Protein AF-T1AUZ1-F1 (afdb_monomer_lite)

InterPro domains:
  IPR000380 DNA topoisomerase, type IA [PTHR11390] (1-332)
  IPR003602 DNA topoisomerase, type IA, DNA-binding domain [SM00437] (70-334)
  IPR013497 DNA topoisomerase, type IA, central [PF01131] (1-333)
  IPR013497 DNA topoisomerase, type IA, central [PR00417] (112-121)
  IPR013497 DNA topoisomerase, type IA, central [PR00417] (186-202)
  IPR013497 DNA topoisomerase, type IA, central [PR00417] (310-324)
  IPR013497 DNA topoisomerase, type IA, central [PS52039] (1-334)
  IPR013824 DNA topoisomerase, type IA, central region, subdomain 1 [G3DSA:1.10.460.10] (269-334)
  IPR013826 DNA topoisomerase, type IA, central region, subdomain 3 [G3DSA:1.10.290.10] (80-200)
  IPR023405 DNA topoisomerase, type IA, core domain [SSF56712] (1-333)
  IPR023406 DNA topoisomerase, type IA, active site [PS00396] (107-121)

Foldseek 3Di:
DVLVVLQVPDDKAKFKWKWFWKAFPVRATWIWIWPDDPVCDDVNTNRDCVVNVVVQVPAAFFKWFFQDKDKDKDWAAADFFDALLLLQLLCCVPPVDFSVLLVVLLVLCVVQLFKPDRNDPASADALVCLVCQVLLCVLLVNPPPPQFDSPQAAPSHDNPRDDPDHHIATPSDDDDPPRDPSNVSSNLSRHLSSRSSRKGTWMKMKMKTWIATPVRIIIIAIAMGTPHCISCVSPCPPSDPDPPPPPVRNIPDDDDDGRGMIGGNGMDMDMDIDHRDDDDDSSNQVVCQQVVLVVDPDPVVSVVCPVVSGHDGSVCSSVVVVVCCVVVVDHDDD

pLDDT: mean 91.11, std 10.91, range [31.2, 98.56]

Organism: NCBI:txid410659

Sequence (334 aa):
VDREREIERFTSRQHFTVRTDLETSRNEGILALWQIPDDLLVDELLLDREPAAALVARLPGERAVVEKFTRKEHEREALMPYNLSKLKQVANRRFGLSGQATLDAAQELYEAKASTYPRTDCPYLPEEQHGDAREILGTLGALSIAGIDPRRKHSAWNTKKVEAHHAIIPTGRAVPGNVSSAAQQVFSLIRDAYVRLFMPPERYETREAIFAFSSGERFRAHSRFTLKPGWTELGGADDEPVEEEGKEAHARLPALEVGEQVVCSGADVVAKDTKPPRYYTDGTLEAAMVGIHKLIIDPKMKARLRETSGLGTEATRAAIIETLIAREYIHRNK

Secondary structure (DSSP, 8-state):
-HHHHHHHH----EEEEEEEEEEETT--EEEEEE---GGG-BTTBB--HHHHHHHHHH-TT-EEEEEEEEEEEEEEPPPPPB-HHHHHHHHHHHH---HHHHHHHHHHHHHTTSB--SS-----B-GGGGGGHHHHHHHTTGGGSTT--TT---TTB-GGG--SS--B-B-SSPPPTTS-HHHHHHHHHHHHHHHHTTSPPEEEEEEEEEEEETTS-EEEEEEEEEEE-GGGGGS-GGGS----TTGGG--------TT-EEEEEEEEEEEEEPPPPPPPPHHHHHHHHHTGGGG---HHHHHHHHHTTSSS-TTTHHHHHHHHHHTTSS----

Radius of gyration: 24.78 Å; chains: 1; bounding box: 60×46×63 Å

Structure (mmCIF, N/CA/C/O backbone):
data_AF-T1AUZ1-F1
#
_entry.id   AF-T1AUZ1-F1
#
loop_
_atom_site.group_PDB
_atom_site.id
_atom_site.type_symbol
_atom_site.label_atom_id
_atom_site.label_alt_id
_atom_site.label_comp_id
_atom_site.label_asym_id
_atom_site.label_entity_id
_atom_site.label_seq_id
_atom_site.pdbx_PDB_ins_code
_atom_site.Cartn_x
_atom_site.Cartn_y
_atom_site.Cartn_z
_atom_site.occupancy
_atom_site.B_iso_or_equiv
_atom_site.auth_seq_id
_atom_site.auth_comp_id
_atom_site.auth_asym_id
_atom_site.auth_atom_id
_atom_site.pdbx_PDB_model_num
ATOM 1 N N . VAL A 1 1 ? 14.581 -19.815 7.578 1.00 90.25 1 VAL A N 1
ATOM 2 C CA . VAL A 1 1 ? 15.013 -20.350 8.888 1.00 90.25 1 VAL A CA 1
ATOM 3 C C . VAL A 1 1 ? 14.474 -19.542 10.062 1.00 90.25 1 VAL A C 1
ATOM 5 O O . VAL A 1 1 ? 13.550 -20.027 10.683 1.00 90.25 1 VAL A O 1
ATOM 8 N N . ASP A 1 2 ? 14.952 -18.334 10.390 1.00 90.88 2 ASP A N 1
ATOM 9 C CA . ASP A 1 2 ? 14.471 -17.668 11.626 1.00 90.88 2 ASP A CA 1
ATOM 10 C C . ASP A 1 2 ? 12.974 -17.340 11.605 1.00 90.88 2 ASP A C 1
ATOM 12 O O . ASP A 1 2 ? 12.278 -17.655 12.562 1.00 90.88 2 ASP A O 1
ATOM 16 N N . ARG A 1 3 ? 12.451 -16.832 10.478 1.00 91.88 3 ARG A N 1
ATOM 17 C CA . ARG A 1 3 ? 10.999 -16.666 10.275 1.00 91.88 3 ARG A CA 1
ATOM 18 C C . ARG A 1 3 ? 10.231 -17.983 10.410 1.00 91.88 3 ARG A C 1
ATOM 20 O O . ARG A 1 3 ? 9.119 -17.997 10.904 1.00 91.88 3 ARG A O 1
ATOM 27 N N . GLU A 1 4 ? 10.806 -19.087 9.958 1.00 92.19 4 GLU A N 1
ATOM 28 C CA . GLU A 1 4 ? 10.166 -20.401 10.058 1.00 92.19 4 GLU A CA 1
ATOM 29 C C . GLU A 1 4 ? 10.128 -20.874 11.510 1.00 92.19 4 GLU A C 1
ATOM 31 O O . GLU A 1 4 ? 9.062 -21.214 11.996 1.00 92.19 4 GLU A O 1
ATOM 36 N N . ARG A 1 5 ? 11.235 -20.742 12.250 1.00 94.38 5 ARG A N 1
ATOM 37 C CA . ARG A 1 5 ? 11.275 -21.003 13.697 1.00 94.38 5 ARG A CA 1
ATOM 38 C C . ARG A 1 5 ? 10.308 -20.115 14.474 1.00 94.38 5 ARG A C 1
ATOM 40 O O . ARG A 1 5 ? 9.738 -20.559 15.461 1.00 94.38 5 ARG A O 1
ATOM 47 N N . GLU A 1 6 ? 10.163 -18.856 14.069 1.00 92.12 6 GLU A N 1
ATOM 48 C CA . GLU A 1 6 ? 9.201 -17.915 14.647 1.00 92.12 6 GLU A CA 1
ATOM 49 C C . GLU A 1 6 ? 7.763 -18.405 14.435 1.00 92.12 6 GLU A C 1
ATOM 51 O O . GLU A 1 6 ? 6.990 -18.425 15.386 1.00 92.12 6 GLU A O 1
ATOM 56 N N . ILE A 1 7 ? 7.434 -18.875 13.227 1.00 92.88 7 ILE A N 1
ATOM 57 C CA . ILE A 1 7 ? 6.128 -19.464 12.897 1.00 92.88 7 ILE A CA 1
ATOM 58 C C . ILE A 1 7 ? 5.900 -20.779 13.655 1.00 92.88 7 ILE A C 1
ATOM 60 O O . ILE A 1 7 ? 4.832 -20.972 14.220 1.00 92.88 7 ILE A O 1
ATOM 64 N N . GLU A 1 8 ? 6.891 -21.668 13.713 1.00 93.50 8 GLU A N 1
ATOM 65 C CA . GLU A 1 8 ? 6.799 -22.961 14.411 1.00 93.50 8 GLU A CA 1
ATOM 66 C C . GLU A 1 8 ? 6.627 -22.804 15.925 1.00 93.50 8 GLU A C 1
ATOM 68 O O . GLU A 1 8 ? 5.924 -23.586 16.560 1.00 93.50 8 GLU A O 1
ATOM 73 N N . ARG A 1 9 ? 7.282 -21.800 16.518 1.00 94.88 9 ARG A N 1
ATOM 74 C CA . ARG A 1 9 ? 7.180 -21.488 17.952 1.00 94.88 9 ARG A CA 1
ATOM 75 C C . ARG A 1 9 ? 5.972 -20.615 18.280 1.00 94.88 9 ARG A C 1
ATOM 77 O O . ARG A 1 9 ? 5.695 -20.394 19.460 1.00 94.88 9 ARG A O 1
ATOM 84 N N . PHE A 1 10 ? 5.285 -20.085 17.270 1.00 94.56 10 PHE A N 1
ATOM 85 C CA . PHE A 1 10 ? 4.149 -19.206 17.475 1.00 94.56 10 PHE A CA 1
ATOM 86 C C . PHE A 1 10 ? 3.000 -19.977 18.120 1.00 94.56 10 PHE A C 1
ATOM 88 O O . PHE A 1 10 ? 2.501 -20.963 17.584 1.00 94.56 10 PHE A O 1
ATOM 95 N N . THR A 1 11 ? 2.550 -19.486 19.269 1.00 92.75 11 THR A N 1
ATOM 96 C CA . THR A 1 11 ? 1.334 -19.975 19.915 1.00 92.75 11 THR A CA 1
ATOM 97 C C . THR A 1 11 ? 0.255 -18.921 19.735 1.00 92.75 11 THR A C 1
ATOM 99 O O . THR A 1 11 ? 0.399 -17.799 20.223 1.00 92.75 11 THR A O 1
ATOM 102 N N . SER A 1 12 ? -0.809 -19.282 19.014 1.00 93.56 12 SER A N 1
ATOM 103 C CA . SER A 1 12 ? -1.968 -18.408 18.837 1.00 93.56 12 SER A CA 1
ATOM 104 C C . SER A 1 12 ? -2.566 -18.056 20.194 1.00 93.56 12 SER A C 1
ATOM 106 O O . SER A 1 12 ? -2.771 -18.929 21.039 1.00 93.56 12 SER A O 1
ATOM 108 N N . ARG A 1 13 ? -2.850 -16.772 20.388 1.00 94.06 13 ARG A N 1
ATOM 109 C CA . ARG A 1 13 ? -3.568 -16.251 21.544 1.00 94.06 13 ARG A CA 1
ATOM 110 C C . ARG A 1 13 ? -4.905 -15.732 21.051 1.00 94.06 13 ARG A C 1
ATOM 112 O O . ARG A 1 13 ? -4.944 -14.884 20.159 1.00 94.06 13 ARG A O 1
ATOM 119 N N . GLN A 1 14 ? -5.981 -16.231 21.641 1.00 95.81 14 GLN A N 1
ATOM 120 C CA . GLN A 1 14 ? -7.284 -15.627 21.438 1.00 95.81 14 GLN A CA 1
ATOM 121 C C . GLN A 1 14 ? -7.318 -14.289 22.180 1.00 95.81 14 GLN A C 1
ATOM 123 O O . GLN A 1 14 ? -6.856 -14.188 23.316 1.00 95.81 14 GLN A O 1
ATOM 128 N N . HIS A 1 15 ? -7.843 -13.266 21.525 1.00 95.81 15 HIS A N 1
ATOM 129 C CA . HIS A 1 15 ? -8.054 -11.949 22.092 1.00 95.81 15 HIS A CA 1
ATOM 130 C C . HIS A 1 15 ? -9.434 -11.425 21.702 1.00 95.81 15 HIS A C 1
ATOM 132 O O . HIS A 1 15 ? -10.046 -11.869 20.725 1.00 95.81 15 HIS A O 1
ATOM 138 N N . PHE A 1 16 ? -9.927 -10.467 22.472 1.00 96.62 16 PHE A N 1
ATOM 139 C CA . PHE A 1 16 ? -11.293 -9.985 22.376 1.00 96.62 16 PHE A CA 1
ATOM 140 C C . PHE A 1 16 ? -11.330 -8.479 22.136 1.00 96.62 16 PHE A C 1
ATOM 142 O O . PHE A 1 16 ? -10.411 -7.735 22.462 1.00 96.62 16 PHE A O 1
ATOM 149 N N . THR A 1 17 ? -12.417 -8.011 21.546 1.00 95.56 17 THR A N 1
ATOM 150 C CA . THR A 1 17 ? -12.800 -6.599 21.539 1.00 95.56 17 THR A CA 1
ATOM 151 C C . THR A 1 17 ? -14.321 -6.520 21.570 1.00 95.56 17 THR A C 1
ATOM 153 O O . THR A 1 17 ? -14.999 -7.522 21.331 1.00 95.56 17 THR A O 1
ATOM 156 N N . VAL A 1 18 ? -14.874 -5.350 21.876 1.00 96.56 18 VAL A N 1
ATOM 157 C CA . VAL A 1 18 ? -16.320 -5.121 21.809 1.00 96.56 18 VAL A CA 1
ATOM 158 C C . VAL A 1 18 ? -16.619 -4.235 20.614 1.00 96.56 18 VAL A C 1
ATOM 160 O O . VAL A 1 18 ? -16.025 -3.168 20.452 1.00 96.56 18 VAL A O 1
ATOM 163 N N . ARG A 1 19 ? -17.554 -4.688 19.780 1.00 95.75 19 ARG A N 1
ATOM 164 C CA . ARG A 1 19 ? -18.127 -3.909 18.684 1.00 95.75 19 ARG A CA 1
ATOM 165 C C . ARG A 1 19 ? -19.537 -3.495 19.069 1.00 95.75 19 ARG A C 1
ATOM 167 O O . ARG A 1 19 ? -20.299 -4.331 19.542 1.00 95.75 19 ARG A O 1
ATOM 174 N N . THR A 1 20 ? -19.881 -2.237 18.839 1.00 95.12 20 THR A N 1
ATOM 175 C CA . THR A 1 20 ? -21.231 -1.705 19.043 1.00 95.12 20 THR A CA 1
ATOM 176 C C . THR A 1 20 ? -21.863 -1.274 17.733 1.00 95.12 20 THR A C 1
ATOM 178 O O . THR A 1 20 ? -21.187 -0.737 16.853 1.00 95.12 20 THR A O 1
ATOM 181 N N . ASP A 1 21 ? -23.172 -1.480 17.653 1.00 94.94 21 ASP A N 1
ATOM 182 C CA . ASP A 1 21 ? -24.081 -0.831 16.723 1.00 94.94 21 ASP A CA 1
ATOM 183 C C . ASP A 1 21 ? -24.694 0.371 17.448 1.00 94.94 21 ASP A C 1
ATOM 185 O O . ASP A 1 21 ? -25.447 0.220 18.414 1.00 94.94 21 ASP A O 1
ATOM 189 N N . LEU A 1 22 ? -24.323 1.577 17.025 1.00 95.25 22 LEU A N 1
ATOM 190 C CA . LEU A 1 22 ? -24.902 2.828 17.506 1.00 95.25 22 LEU A CA 1
ATOM 191 C C . LEU A 1 22 ? -25.834 3.392 16.438 1.00 95.25 22 LEU A C 1
ATOM 193 O O . LEU A 1 22 ? -25.580 3.256 15.244 1.00 95.25 22 LEU A O 1
ATOM 197 N N . GLU A 1 23 ? -26.888 4.067 16.862 1.00 95.12 23 GLU A N 1
ATOM 198 C CA . GLU A 1 23 ? -27.875 4.672 15.980 1.00 95.12 23 GLU A CA 1
ATOM 199 C C . GLU A 1 23 ? -28.078 6.142 16.353 1.00 95.12 23 GLU A C 1
ATOM 201 O O . GLU A 1 23 ? -28.241 6.492 17.528 1.00 95.12 23 GLU A O 1
ATOM 206 N N . THR A 1 24 ? -28.025 7.024 15.352 1.00 94.56 24 THR A N 1
ATOM 207 C CA . THR A 1 24 ? -28.348 8.447 15.529 1.00 94.56 24 THR A CA 1
ATOM 208 C C . THR A 1 24 ? -29.860 8.654 15.624 1.00 94.56 24 THR A C 1
ATOM 210 O O . THR A 1 24 ? -30.653 7.803 15.230 1.00 94.56 24 THR A O 1
ATOM 213 N N . SER A 1 25 ? -30.294 9.845 16.044 1.00 90.44 25 SER A N 1
ATOM 214 C CA . SER A 1 25 ? -31.718 10.233 16.003 1.00 90.44 25 SER A CA 1
ATOM 215 C C . SER A 1 25 ? -32.328 10.247 14.591 1.00 90.44 25 SER A C 1
ATOM 217 O O . SER A 1 25 ? -33.547 10.322 14.444 1.00 90.44 25 SER A O 1
ATOM 219 N N . ARG A 1 26 ? -31.486 10.181 13.551 1.00 91.75 26 ARG A N 1
ATOM 220 C CA . ARG A 1 26 ? -31.864 10.126 12.133 1.00 91.75 26 ARG A CA 1
ATOM 221 C C . ARG A 1 26 ? -31.902 8.692 11.583 1.00 91.75 26 ARG A C 1
ATOM 223 O O . ARG A 1 26 ? -32.005 8.528 10.370 1.00 91.75 26 ARG A O 1
ATOM 230 N N . ASN A 1 27 ? -31.817 7.676 12.446 1.00 89.69 27 ASN A N 1
ATOM 231 C CA . ASN A 1 27 ? -31.733 6.253 12.093 1.00 89.69 27 ASN A CA 1
ATOM 232 C C . ASN A 1 27 ? -30.520 5.917 11.205 1.00 89.69 27 ASN A C 1
ATOM 234 O O . ASN A 1 27 ? -30.584 5.074 10.306 1.00 89.69 27 ASN A O 1
ATOM 238 N N . GLU A 1 28 ? -29.399 6.612 11.421 1.00 91.88 28 GLU A N 1
ATOM 239 C CA . GLU A 1 28 ? -28.132 6.297 10.762 1.00 91.88 28 GLU A CA 1
ATOM 240 C C . GLU A 1 28 ? -27.312 5.372 11.666 1.00 91.88 28 GLU A C 1
ATOM 242 O O . GLU A 1 28 ? -26.961 5.746 12.786 1.00 91.88 28 GLU A O 1
ATOM 247 N N . GLY A 1 29 ? -27.003 4.170 11.174 1.00 91.69 29 GLY A N 1
ATOM 248 C CA . GLY A 1 29 ? -26.201 3.184 11.900 1.00 91.69 29 GLY A CA 1
ATOM 249 C C . GLY A 1 29 ? -24.701 3.485 11.859 1.00 91.69 29 GLY A C 1
ATOM 250 O O . GLY A 1 29 ? -24.165 3.891 10.826 1.00 91.69 29 GLY A O 1
ATOM 251 N N . ILE A 1 30 ? -24.024 3.241 12.977 1.00 94.38 30 ILE A N 1
ATOM 252 C CA . ILE A 1 30 ? -22.596 3.458 13.200 1.00 94.38 30 ILE A CA 1
ATOM 253 C C . ILE A 1 30 ? -22.021 2.210 13.861 1.00 94.38 30 ILE A C 1
ATOM 255 O O . ILE A 1 30 ? -22.482 1.803 14.921 1.00 94.38 30 ILE A O 1
ATOM 259 N N . LEU A 1 31 ? -20.958 1.656 13.282 1.00 93.56 31 LEU A N 1
ATOM 260 C CA . LEU A 1 31 ? -20.153 0.641 13.955 1.00 93.56 31 LEU A CA 1
ATOM 261 C C . LEU A 1 31 ? -18.995 1.312 14.687 1.00 93.56 31 LEU A C 1
ATOM 263 O O . LEU A 1 31 ? -18.222 2.051 14.068 1.00 93.56 31 LEU A O 1
ATOM 267 N N . ALA A 1 32 ? -18.856 1.032 15.979 1.00 94.56 32 ALA A N 1
ATOM 268 C CA . ALA A 1 32 ? -17.754 1.535 16.787 1.00 94.56 32 ALA A CA 1
ATOM 269 C C . ALA A 1 32 ? -17.082 0.403 17.577 1.00 94.56 32 ALA A C 1
ATOM 271 O O . ALA A 1 32 ? -17.710 -0.588 17.946 1.00 94.56 32 ALA A O 1
ATOM 272 N N . LEU A 1 33 ? -15.778 0.539 17.811 1.00 95.25 33 LEU A N 1
ATOM 273 C CA . LEU A 1 33 ? -14.966 -0.427 18.551 1.00 95.25 33 LEU A CA 1
ATOM 274 C C . LEU A 1 33 ? -14.585 0.142 19.912 1.00 95.25 33 LEU A C 1
ATOM 276 O O . LEU A 1 33 ? -14.275 1.329 20.026 1.00 95.25 33 LEU A O 1
ATOM 280 N N . TRP A 1 34 ? -14.604 -0.702 20.936 1.00 96.81 34 TRP A N 1
ATOM 281 C CA . TRP A 1 34 ? -14.259 -0.310 22.297 1.00 96.81 34 TRP A CA 1
ATOM 282 C C . TRP A 1 34 ? -12.808 0.160 22.390 1.00 96.81 34 TRP A C 1
ATOM 284 O O . TRP A 1 34 ? -11.889 -0.505 21.908 1.00 96.81 34 TRP A O 1
ATOM 294 N N . GLN A 1 35 ? -12.609 1.314 23.022 1.00 96.25 35 GLN A N 1
ATOM 295 C CA . GLN A 1 35 ? -11.298 1.769 23.456 1.00 96.25 35 GLN A CA 1
ATOM 296 C C . GLN A 1 35 ? -10.987 1.093 24.786 1.00 96.25 35 GLN A C 1
ATOM 298 O O . GLN A 1 35 ? -11.341 1.602 25.847 1.00 96.25 35 GLN A O 1
ATOM 303 N N . ILE A 1 36 ? -10.380 -0.086 24.685 1.00 95.25 36 ILE A N 1
ATOM 304 C CA . ILE A 1 36 ? -10.067 -0.934 25.831 1.00 95.25 36 ILE A CA 1
ATOM 305 C C . ILE A 1 36 ? -9.098 -0.179 26.757 1.00 95.25 36 ILE A C 1
ATOM 307 O O . ILE A 1 36 ? -8.076 0.305 26.271 1.00 95.25 36 ILE A O 1
ATOM 311 N N . PRO A 1 37 ? -9.408 -0.057 28.057 1.00 94.25 37 PRO A N 1
ATOM 312 C CA . PRO A 1 37 ? -8.487 0.481 29.050 1.00 94.25 37 PRO A CA 1
ATOM 313 C C . PRO A 1 37 ? -7.143 -0.266 29.090 1.00 94.25 37 PRO A C 1
ATOM 315 O O . PRO A 1 37 ? -7.117 -1.497 29.060 1.00 94.25 37 PRO A O 1
ATOM 318 N N . ASP A 1 38 ? -6.036 0.478 29.192 1.00 93.94 38 ASP A N 1
ATOM 319 C CA . ASP A 1 38 ? -4.669 -0.071 29.159 1.00 93.94 38 ASP A CA 1
ATOM 320 C C . ASP A 1 38 ? -4.403 -1.107 30.269 1.00 93.94 38 ASP A C 1
ATOM 322 O O . ASP A 1 38 ? -3.604 -2.020 30.086 1.00 93.94 38 ASP A O 1
ATOM 326 N N . ASP A 1 39 ? -5.082 -1.003 31.414 1.00 95.12 39 ASP A N 1
ATOM 327 C CA . ASP A 1 39 ? -4.957 -1.929 32.546 1.00 95.12 39 ASP A CA 1
ATOM 328 C C . ASP A 1 39 ? -5.574 -3.312 32.286 1.00 95.12 39 ASP A C 1
ATOM 330 O O . ASP A 1 39 ? -5.238 -4.274 32.979 1.00 95.12 39 ASP A O 1
ATOM 334 N N . LEU A 1 40 ? -6.437 -3.432 31.273 1.00 94.44 40 LEU A N 1
ATOM 335 C CA . LEU A 1 40 ? -7.006 -4.704 30.820 1.00 94.44 40 LEU A CA 1
ATOM 336 C C . LEU A 1 40 ? -6.196 -5.353 29.687 1.00 94.44 40 LEU A C 1
ATOM 338 O O . LEU A 1 40 ? -6.479 -6.493 29.303 1.00 94.44 40 LEU A O 1
ATOM 342 N N . LEU A 1 41 ? -5.220 -4.638 29.123 1.00 94.81 41 LEU A N 1
ATOM 343 C CA . LEU A 1 41 ? -4.435 -5.096 27.983 1.00 94.81 41 LEU A CA 1
ATOM 344 C C . LEU A 1 41 ? -3.162 -5.824 28.426 1.00 94.81 41 LEU A C 1
ATOM 346 O O . LEU A 1 41 ? -2.448 -5.416 29.339 1.00 94.81 41 LEU A O 1
ATOM 350 N N . VAL A 1 42 ? -2.841 -6.897 27.707 1.00 93.25 42 VAL A N 1
ATOM 351 C CA . VAL A 1 42 ? -1.568 -7.614 27.787 1.00 93.25 42 VAL A CA 1
ATOM 352 C C . VAL A 1 42 ? -1.002 -7.687 26.375 1.00 93.25 42 VAL A C 1
ATOM 354 O O . VAL A 1 42 ? -1.625 -8.269 25.490 1.00 93.25 42 VAL A O 1
ATOM 357 N N . ASP A 1 43 ? 0.169 -7.087 26.155 1.00 89.25 43 ASP A N 1
ATOM 358 C CA . ASP A 1 43 ? 0.764 -6.907 24.821 1.00 89.25 43 ASP A CA 1
ATOM 359 C C . ASP A 1 43 ? -0.215 -6.268 23.813 1.00 89.25 43 ASP A C 1
ATOM 361 O O . ASP A 1 43 ? -0.373 -6.772 22.701 1.00 89.25 43 ASP A O 1
ATOM 365 N N . GLU A 1 44 ? -0.905 -5.191 24.212 1.00 91.00 44 GLU A N 1
ATOM 366 C CA . GLU A 1 44 ? -1.928 -4.491 23.405 1.00 91.00 44 GLU A CA 1
ATOM 367 C C . GLU A 1 44 ? -3.194 -5.320 23.094 1.00 91.00 44 GLU A C 1
ATOM 369 O O . GLU A 1 44 ? -4.037 -4.913 22.292 1.00 91.00 44 GLU A O 1
ATOM 374 N N . LEU A 1 45 ? -3.363 -6.489 23.724 1.00 93.62 45 LEU A N 1
ATOM 375 C CA . LEU A 1 45 ? -4.491 -7.391 23.496 1.00 93.62 45 LEU A CA 1
ATOM 376 C C . LEU A 1 45 ? -5.304 -7.611 24.771 1.00 93.62 45 LEU A C 1
ATOM 378 O O . LEU A 1 45 ? -4.759 -7.888 25.837 1.00 93.62 45 LEU A O 1
ATOM 382 N N . LEU A 1 46 ? -6.630 -7.587 24.647 1.00 96.25 46 LEU A N 1
ATOM 383 C CA . LEU A 1 46 ? -7.522 -8.053 25.705 1.00 96.25 46 LEU A CA 1
ATOM 384 C C . LEU A 1 46 ? -7.629 -9.577 25.630 1.00 96.25 46 LEU A C 1
ATOM 386 O O . LEU A 1 46 ? -8.308 -10.113 24.753 1.00 96.25 46 LEU A O 1
ATOM 390 N N . LEU A 1 47 ? -6.940 -10.271 26.533 1.00 96.00 47 LEU A N 1
ATOM 391 C CA . LEU A 1 47 ? -6.906 -11.738 26.566 1.00 96.00 47 LEU A CA 1
ATOM 392 C C . LEU A 1 47 ? -8.030 -12.349 27.412 1.00 96.00 47 LEU A C 1
ATOM 394 O O . LEU A 1 47 ? -8.404 -13.496 27.185 1.00 96.00 47 LEU A O 1
ATOM 398 N N . ASP A 1 48 ? -8.572 -11.600 28.375 1.00 95.94 48 ASP A N 1
ATOM 399 C CA . ASP A 1 48 ? -9.717 -12.034 29.175 1.00 95.94 48 ASP A CA 1
ATOM 400 C C . ASP A 1 48 ? -11.033 -11.629 28.496 1.00 95.94 48 ASP A C 1
ATOM 402 O O . ASP A 1 48 ? -11.239 -10.475 28.118 1.00 95.94 48 ASP A O 1
ATOM 406 N N . ARG A 1 49 ? -11.943 -12.592 28.343 1.00 96.94 49 ARG A N 1
ATOM 407 C CA . ARG A 1 49 ? -13.256 -12.374 27.732 1.00 96.94 49 ARG A CA 1
ATOM 408 C C . ARG A 1 49 ? -14.230 -11.685 28.684 1.00 96.94 49 ARG A C 1
ATOM 410 O O . ARG A 1 49 ? -15.144 -11.011 28.207 1.00 96.94 49 ARG A O 1
ATOM 417 N N . GLU A 1 50 ? -14.078 -11.871 29.993 1.00 97.31 50 GLU A N 1
ATOM 418 C CA . GLU A 1 50 ? -15.065 -11.433 30.987 1.00 97.31 50 GLU A CA 1
ATOM 419 C C . GLU A 1 50 ? -15.337 -9.919 30.953 1.00 97.31 50 GLU A C 1
ATOM 421 O O . GLU A 1 50 ? -16.511 -9.547 30.879 1.00 97.31 50 GLU A O 1
ATOM 426 N N . PRO A 1 51 ? -14.328 -9.022 30.877 1.00 96.38 51 PRO A N 1
ATOM 427 C CA . PRO A 1 51 ? -14.583 -7.584 30.766 1.00 96.38 51 PRO A CA 1
ATOM 428 C C . PRO A 1 51 ? -15.420 -7.214 29.534 1.00 96.38 51 PRO A C 1
ATOM 430 O O . PRO A 1 51 ? -16.363 -6.427 29.629 1.00 96.38 51 PRO A O 1
ATOM 433 N N . ALA A 1 52 ? -15.129 -7.829 28.382 1.00 97.00 52 ALA A N 1
ATOM 434 C CA . ALA A 1 52 ? -15.884 -7.613 27.151 1.00 97.00 52 ALA A CA 1
ATOM 435 C C . ALA A 1 52 ? -17.320 -8.155 27.253 1.00 97.00 52 ALA A C 1
ATOM 437 O O . ALA A 1 52 ? -18.263 -7.499 26.809 1.00 97.00 52 ALA A O 1
ATOM 438 N N . ALA A 1 53 ? -17.505 -9.333 27.855 1.00 97.00 53 ALA A N 1
ATOM 439 C CA . ALA A 1 53 ? -18.821 -9.940 28.043 1.00 97.00 53 ALA A CA 1
ATOM 440 C C . ALA A 1 53 ? -19.700 -9.127 29.008 1.00 97.00 53 ALA A C 1
ATOM 442 O O . ALA A 1 53 ? -20.865 -8.862 28.703 1.00 97.00 53 ALA A O 1
ATOM 443 N N . ALA A 1 54 ? -19.133 -8.677 30.130 1.00 95.75 54 ALA A N 1
ATOM 444 C CA . ALA A 1 54 ? -19.813 -7.815 31.092 1.00 95.75 54 ALA A CA 1
ATOM 445 C C . ALA A 1 54 ? -20.213 -6.470 30.467 1.00 95.75 54 ALA A C 1
ATOM 447 O O . ALA A 1 54 ? -21.309 -5.969 30.719 1.00 95.75 54 ALA A O 1
ATOM 448 N N . LEU A 1 55 ? -19.351 -5.906 29.615 1.00 95.88 55 LEU A N 1
ATOM 449 C CA . LEU A 1 55 ? -19.633 -4.685 28.866 1.00 95.88 55 LEU A CA 1
ATOM 450 C C . LEU A 1 55 ? -20.774 -4.879 27.852 1.00 95.88 55 LEU A C 1
ATOM 452 O O . LEU A 1 55 ? -21.720 -4.096 27.834 1.00 95.88 55 LEU A O 1
ATOM 456 N N . VAL A 1 56 ? -20.751 -5.945 27.050 1.00 96.56 56 VAL A N 1
ATOM 457 C CA . VAL A 1 56 ? -21.811 -6.227 26.063 1.00 96.56 56 VAL A CA 1
ATOM 458 C C . VAL A 1 56 ? -23.180 -6.429 26.714 1.00 96.56 56 VAL A C 1
ATOM 460 O O . VAL A 1 56 ? -24.181 -5.995 26.154 1.00 96.56 56 VAL A O 1
ATOM 463 N N . ALA A 1 57 ? -23.247 -7.027 27.905 1.00 95.56 57 ALA A N 1
ATOM 464 C CA . ALA A 1 57 ? -24.517 -7.271 28.591 1.00 95.56 57 ALA A CA 1
ATOM 465 C C . ALA A 1 57 ? -25.260 -5.987 29.017 1.00 95.56 57 ALA A C 1
ATOM 467 O O . ALA A 1 57 ? -26.476 -6.028 29.200 1.00 95.56 57 ALA A O 1
ATOM 468 N N . ARG A 1 58 ? -24.548 -4.864 29.182 1.00 95.00 58 ARG A N 1
ATOM 469 C CA . ARG A 1 58 ? -25.122 -3.587 29.647 1.00 95.00 58 ARG A CA 1
ATOM 470 C C . ARG A 1 58 ? -25.351 -2.555 28.548 1.00 95.00 58 ARG A C 1
ATOM 472 O O . ARG A 1 58 ? -26.219 -1.713 28.704 1.00 95.00 58 ARG A O 1
ATOM 479 N N . LEU A 1 59 ? -24.609 -2.630 27.442 1.00 95.31 59 LEU A N 1
ATOM 480 C CA . LEU A 1 59 ? -24.643 -1.614 26.384 1.00 95.31 59 LEU A CA 1
ATOM 481 C C . LEU A 1 59 ? -25.983 -1.470 25.635 1.00 95.31 59 LEU A C 1
ATOM 483 O O . LEU A 1 59 ? -26.336 -0.332 25.327 1.00 95.31 59 LEU A O 1
ATOM 487 N N . PRO A 1 60 ? -26.743 -2.538 25.312 1.00 95.25 60 PRO A N 1
ATOM 488 C CA . PRO A 1 60 ? -27.984 -2.398 24.555 1.00 95.25 60 PRO A CA 1
ATOM 489 C C . PRO A 1 60 ? -28.992 -1.460 25.234 1.00 95.25 60 PRO A C 1
ATOM 491 O O . PRO A 1 60 ? -29.384 -1.657 26.382 1.00 95.25 60 PRO A O 1
ATOM 494 N N . GLY A 1 61 ? -29.433 -0.439 24.502 1.00 94.06 61 GLY A N 1
ATOM 495 C CA . GLY A 1 61 ? -30.334 0.609 24.981 1.00 94.06 61 GLY A CA 1
ATOM 496 C C . GLY A 1 61 ? -29.647 1.757 25.729 1.00 94.06 61 GLY A C 1
ATOM 497 O O . GLY A 1 61 ? -30.292 2.784 25.965 1.00 94.06 61 GLY A O 1
ATOM 498 N N . GLU A 1 62 ? -28.359 1.644 26.069 1.00 96.25 62 GLU A N 1
ATOM 499 C CA . GLU A 1 62 ? -27.610 2.762 26.641 1.00 96.25 62 GLU A CA 1
ATOM 500 C C . GLU A 1 62 ? -27.410 3.879 25.613 1.00 96.25 62 GLU A C 1
ATOM 502 O O . GLU A 1 62 ? -27.323 3.668 24.398 1.00 96.25 62 GLU A O 1
ATOM 507 N N . ARG A 1 63 ? -27.322 5.106 26.129 1.00 96.25 63 ARG A N 1
ATOM 508 C CA . ARG A 1 63 ? -27.015 6.292 25.335 1.00 96.25 63 ARG A CA 1
ATOM 509 C C . ARG A 1 63 ? -25.538 6.624 25.454 1.00 96.25 63 ARG A C 1
ATOM 511 O O . ARG A 1 63 ? -24.985 6.628 26.553 1.00 96.25 63 ARG A O 1
ATOM 518 N N . ALA A 1 64 ? -24.948 7.002 24.333 1.00 97.31 64 ALA A N 1
ATOM 519 C CA . ALA A 1 64 ? -23.637 7.621 24.288 1.00 97.31 64 ALA A CA 1
ATOM 520 C C . ALA A 1 64 ? -23.743 9.036 23.724 1.00 97.31 64 ALA A C 1
ATOM 522 O O . ALA A 1 64 ? -24.667 9.371 22.979 1.00 97.31 64 ALA A O 1
ATOM 523 N N . VAL A 1 65 ? -22.779 9.870 24.086 1.00 98.12 65 VAL A N 1
ATOM 524 C CA . VAL A 1 65 ? -22.609 11.207 23.524 1.00 98.12 65 VAL A CA 1
ATOM 525 C C . VAL A 1 65 ? -21.425 11.179 22.571 1.00 98.12 65 VAL A C 1
ATOM 527 O O . VAL A 1 65 ? -20.398 10.568 22.867 1.00 98.12 65 VAL A O 1
ATOM 530 N N . VAL A 1 66 ? -21.544 11.863 21.436 1.00 98.25 66 VAL A N 1
ATOM 531 C CA . VAL A 1 66 ? -20.408 12.148 20.556 1.00 98.25 66 VAL A CA 1
ATOM 532 C C . VAL A 1 66 ? -19.451 13.090 21.297 1.00 98.25 66 VAL A C 1
ATOM 534 O O . VAL A 1 66 ? -19.640 14.305 21.312 1.00 98.25 66 VAL A O 1
ATOM 537 N N . GLU A 1 67 ? -18.430 12.527 21.944 1.00 98.25 67 GLU A N 1
ATOM 538 C CA . GLU A 1 67 ? -17.402 13.267 22.693 1.00 98.25 67 GLU A CA 1
ATOM 539 C C . GLU A 1 67 ? -16.481 14.022 21.731 1.00 98.25 67 GLU A C 1
ATOM 541 O O . GLU A 1 67 ? -16.092 15.165 21.972 1.00 98.25 67 GLU A O 1
ATOM 546 N N . LYS A 1 68 ? -16.153 13.389 20.602 1.00 97.81 68 LYS A N 1
ATOM 547 C CA . LYS A 1 68 ? -15.302 13.967 19.567 1.00 97.81 68 LYS A CA 1
ATOM 548 C C . LYS A 1 68 ? -15.789 13.531 18.200 1.00 97.81 68 LYS A C 1
ATOM 550 O O . LYS A 1 68 ? -16.044 12.352 17.986 1.00 97.81 68 LYS A O 1
ATOM 555 N N . PHE A 1 69 ? -15.816 14.461 17.256 1.00 97.69 69 PHE A N 1
ATOM 556 C CA . PHE A 1 69 ? -15.974 14.161 15.841 1.00 97.69 69 PHE A CA 1
ATOM 557 C C . PHE A 1 69 ? -14.980 14.990 15.035 1.00 97.69 69 PHE A C 1
ATOM 559 O O . PHE A 1 69 ? -14.839 16.195 15.244 1.00 97.69 69 PHE A O 1
ATOM 566 N N . THR A 1 70 ? -14.259 14.344 14.124 1.00 96.62 70 THR A N 1
ATOM 567 C CA . THR A 1 70 ? -13.357 15.020 13.195 1.00 96.62 70 THR A CA 1
ATOM 568 C C . THR A 1 70 ? -13.630 14.560 11.778 1.00 96.62 70 THR A C 1
ATOM 570 O O . THR A 1 70 ? -13.798 13.371 11.512 1.00 96.62 70 THR A O 1
ATOM 573 N N . ARG A 1 71 ? -13.647 15.527 10.865 1.00 95.62 71 ARG A N 1
ATOM 574 C CA . ARG A 1 71 ? -13.796 15.334 9.427 1.00 95.62 71 ARG A CA 1
ATOM 575 C C . ARG A 1 71 ? -12.644 16.062 8.754 1.00 95.62 71 ARG A C 1
ATOM 577 O O . ARG A 1 71 ? -12.466 17.258 8.976 1.00 95.62 71 ARG A O 1
ATOM 584 N N . LYS A 1 72 ? -11.839 15.339 7.982 1.00 95.88 72 LYS A N 1
ATOM 585 C CA . LYS A 1 72 ? -10.688 15.900 7.267 1.00 95.88 72 LYS A CA 1
ATOM 586 C C . LYS A 1 72 ? -10.719 15.440 5.822 1.00 95.88 72 LYS A C 1
ATOM 588 O O . LYS A 1 72 ? -10.776 14.238 5.568 1.00 95.88 72 LYS A O 1
ATOM 593 N N . GLU A 1 73 ? -10.683 16.394 4.903 1.00 96.56 73 GLU A N 1
ATOM 594 C CA . GLU A 1 73 ? -10.416 16.113 3.497 1.00 96.56 73 GLU A CA 1
ATOM 595 C C . GLU A 1 73 ? -8.910 15.973 3.283 1.00 96.56 73 GLU A C 1
ATOM 597 O O . GLU A 1 73 ? -8.113 16.706 3.869 1.00 96.56 73 GLU A O 1
ATOM 602 N N . HIS A 1 74 ? -8.542 15.025 2.434 1.00 95.12 74 HIS A N 1
ATOM 603 C CA . HIS A 1 74 ? -7.173 14.712 2.066 1.00 95.12 74 HIS A CA 1
ATOM 604 C C . HIS A 1 74 ? -7.076 14.562 0.555 1.00 95.12 74 HIS A C 1
ATOM 606 O O . HIS A 1 74 ? -8.031 14.152 -0.113 1.00 95.12 74 HIS A O 1
ATOM 612 N N . GLU A 1 75 ? -5.885 14.834 0.037 1.00 95.62 75 GLU A N 1
ATOM 613 C CA . GLU A 1 75 ? -5.510 14.505 -1.331 1.00 95.62 75 GLU A CA 1
ATOM 614 C C . GLU A 1 75 ? -4.341 13.522 -1.299 1.00 95.62 75 GLU A C 1
ATOM 616 O O . GLU A 1 75 ? -3.388 13.701 -0.538 1.00 95.62 75 GLU A O 1
ATOM 621 N N . ARG A 1 76 ? -4.417 12.473 -2.117 1.00 93.75 76 ARG A N 1
ATOM 622 C CA . ARG A 1 76 ? -3.332 11.513 -2.313 1.00 93.75 76 ARG A CA 1
ATOM 623 C C . ARG A 1 76 ? -2.930 11.507 -3.775 1.00 93.75 76 ARG A C 1
ATOM 625 O O . ARG A 1 76 ? -3.694 11.078 -4.641 1.00 93.75 76 ARG A O 1
ATOM 632 N N . GLU A 1 77 ? -1.713 11.971 -4.021 1.00 95.25 77 GLU A N 1
ATOM 633 C CA . GLU A 1 77 ? -1.063 11.897 -5.326 1.00 95.25 77 GLU A CA 1
ATOM 634 C C . GLU A 1 77 ? -0.839 10.447 -5.766 1.00 95.25 77 GLU A C 1
ATOM 636 O O . GLU A 1 77 ? -0.862 9.517 -4.953 1.00 95.25 77 GLU A O 1
ATOM 641 N N . ALA A 1 78 ? -0.644 10.264 -7.071 1.00 94.94 78 ALA A N 1
ATOM 642 C CA . ALA A 1 78 ? -0.300 8.966 -7.633 1.00 94.94 78 ALA A CA 1
ATOM 643 C C . ALA A 1 78 ? 0.995 8.415 -7.019 1.00 94.94 78 ALA A C 1
ATOM 645 O O . ALA A 1 78 ? 1.893 9.157 -6.621 1.00 94.94 78 ALA A O 1
ATOM 646 N N . LEU A 1 79 ? 1.112 7.086 -6.963 1.00 94.06 79 LEU A N 1
ATOM 647 C CA . LEU A 1 79 ? 2.360 6.457 -6.538 1.00 94.06 79 LEU A CA 1
ATOM 648 C C . LEU A 1 79 ? 3.502 6.817 -7.492 1.00 94.06 79 LEU A C 1
ATOM 650 O O . LEU A 1 79 ? 3.303 7.046 -8.687 1.00 94.06 79 LEU A O 1
ATOM 654 N N . MET A 1 80 ? 4.720 6.810 -6.954 1.00 95.62 80 MET A N 1
ATOM 655 C CA . MET A 1 80 ? 5.923 6.995 -7.758 1.00 95.62 80 MET A CA 1
ATOM 656 C C . MET A 1 80 ? 6.023 5.920 -8.856 1.00 95.62 80 MET A C 1
ATOM 658 O O . MET A 1 80 ? 5.625 4.772 -8.623 1.00 95.62 80 MET A O 1
ATOM 662 N N . PRO A 1 81 ? 6.612 6.251 -10.017 1.00 96.31 81 PRO A N 1
ATOM 663 C CA . PRO A 1 81 ? 6.996 5.266 -11.019 1.00 96.31 81 PRO A CA 1
ATOM 664 C C . PRO A 1 81 ? 7.894 4.176 -10.435 1.00 96.31 81 PRO A C 1
ATOM 666 O O . PRO A 1 81 ? 8.557 4.357 -9.409 1.00 96.31 81 PRO A O 1
ATOM 669 N N . TYR A 1 82 ? 7.928 3.027 -11.100 1.00 95.94 82 TYR A N 1
ATOM 670 C CA . TYR A 1 82 ? 8.643 1.883 -10.564 1.00 95.94 82 TYR A CA 1
ATOM 671 C C . TYR A 1 82 ? 10.157 2.014 -10.731 1.00 95.94 82 TYR A C 1
ATOM 673 O O . TYR A 1 82 ? 10.664 2.312 -11.809 1.00 95.94 82 TYR A O 1
ATOM 681 N N . ASN A 1 83 ? 10.873 1.688 -9.660 1.00 93.75 83 ASN A N 1
ATOM 682 C CA . ASN A 1 83 ? 12.194 1.082 -9.753 1.00 93.75 83 ASN A CA 1
ATOM 683 C C . ASN A 1 83 ? 12.050 -0.452 -9.840 1.00 93.75 83 ASN A C 1
ATOM 685 O O . ASN A 1 83 ? 10.939 -0.983 -9.712 1.00 93.75 83 ASN A O 1
ATOM 689 N N . LEU A 1 84 ? 13.151 -1.183 -10.035 1.00 92.69 84 LEU A N 1
ATOM 690 C CA . LEU A 1 84 ? 13.086 -2.638 -10.217 1.00 92.69 84 LEU A CA 1
ATOM 691 C C . LEU A 1 84 ? 12.467 -3.352 -9.006 1.00 92.69 84 LEU A C 1
ATOM 693 O O . LEU A 1 84 ? 11.598 -4.208 -9.177 1.00 92.69 84 LEU A O 1
ATOM 697 N N . SER A 1 85 ? 12.861 -2.972 -7.789 1.00 87.00 85 SER A N 1
ATOM 698 C CA . SER A 1 85 ? 12.399 -3.630 -6.563 1.00 87.00 85 SER A CA 1
ATOM 699 C C . SER A 1 85 ? 10.886 -3.519 -6.416 1.00 87.00 85 SER A C 1
ATOM 701 O O . SER A 1 85 ? 10.197 -4.512 -6.167 1.00 87.00 85 SER A O 1
ATOM 703 N N . LYS A 1 86 ? 10.338 -2.315 -6.627 1.00 89.62 86 LYS A N 1
ATOM 704 C CA . LYS A 1 86 ? 8.895 -2.100 -6.538 1.00 89.62 86 LYS A CA 1
ATOM 705 C C . LYS A 1 86 ? 8.155 -2.813 -7.666 1.00 89.62 86 LYS A C 1
ATOM 707 O O . LYS A 1 86 ? 7.105 -3.399 -7.400 1.00 89.62 86 LYS A O 1
ATOM 712 N N . LEU A 1 87 ? 8.705 -2.820 -8.883 1.00 94.19 87 LEU A N 1
ATOM 713 C CA . LEU A 1 87 ? 8.124 -3.546 -10.014 1.00 94.19 87 LEU A CA 1
ATOM 714 C C . LEU A 1 87 ? 8.001 -5.044 -9.706 1.00 94.19 87 LEU A C 1
ATOM 716 O O . LEU A 1 87 ? 6.923 -5.606 -9.878 1.00 94.19 87 LEU A O 1
ATOM 720 N N . LYS A 1 88 ? 9.057 -5.667 -9.165 1.00 91.19 88 LYS A N 1
ATOM 721 C CA . LYS A 1 88 ? 9.051 -7.073 -8.725 1.00 91.19 88 LYS A CA 1
ATOM 722 C C . LYS A 1 88 ? 8.005 -7.348 -7.651 1.00 91.19 88 LYS A C 1
ATOM 724 O O . LYS A 1 88 ? 7.257 -8.313 -7.765 1.00 91.19 88 LYS A O 1
ATOM 729 N N . GLN A 1 89 ? 7.905 -6.492 -6.632 1.00 86.50 89 GLN A N 1
ATOM 730 C CA . GLN A 1 89 ? 6.900 -6.649 -5.573 1.00 86.50 89 GLN A CA 1
ATOM 731 C C . GLN A 1 89 ? 5.471 -6.607 -6.132 1.00 86.50 89 GLN A C 1
ATOM 733 O O . GLN A 1 89 ? 4.637 -7.441 -5.776 1.00 86.50 89 GLN A O 1
ATOM 738 N N . VAL A 1 90 ? 5.180 -5.642 -7.009 1.00 90.38 90 VAL A N 1
ATOM 739 C CA . VAL A 1 90 ? 3.842 -5.481 -7.592 1.00 90.38 90 VAL A CA 1
ATOM 740 C C . VAL A 1 90 ? 3.531 -6.612 -8.574 1.00 90.38 90 VAL A C 1
ATOM 742 O O . VAL A 1 90 ? 2.441 -7.176 -8.504 1.00 90.38 90 VAL A O 1
ATOM 745 N N . ALA A 1 91 ? 4.481 -6.996 -9.428 1.00 92.50 91 ALA A N 1
ATOM 746 C CA . ALA A 1 91 ? 4.335 -8.110 -10.362 1.00 92.50 91 ALA A CA 1
ATOM 747 C C . ALA A 1 91 ? 4.122 -9.449 -9.639 1.00 92.50 91 ALA A C 1
ATOM 749 O O . ALA A 1 91 ? 3.259 -10.231 -10.036 1.00 92.50 91 ALA A O 1
ATOM 750 N N . ASN A 1 92 ? 4.833 -9.686 -8.532 1.00 89.19 92 ASN A N 1
ATOM 751 C CA . ASN A 1 92 ? 4.625 -10.862 -7.695 1.00 89.19 92 ASN A CA 1
ATOM 752 C C . ASN A 1 92 ? 3.217 -10.882 -7.092 1.00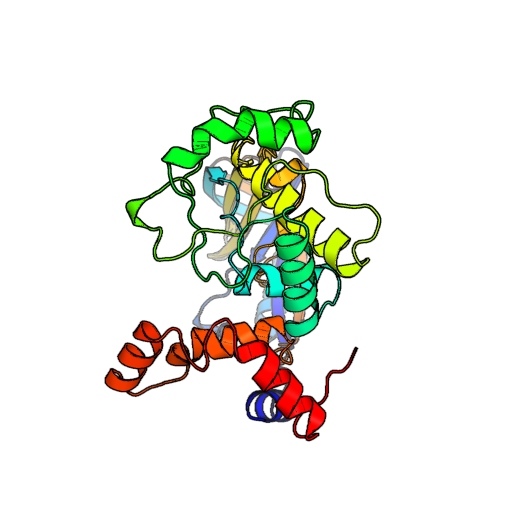 89.19 92 ASN A C 1
ATOM 754 O O . ASN A 1 92 ? 2.513 -11.879 -7.216 1.00 89.19 92 ASN A O 1
ATOM 758 N N . ARG A 1 93 ? 2.764 -9.772 -6.500 1.00 86.25 93 ARG A N 1
ATOM 759 C CA . ARG A 1 93 ? 1.429 -9.714 -5.890 1.00 86.25 93 ARG A CA 1
ATOM 760 C C . ARG A 1 93 ? 0.297 -9.829 -6.914 1.00 86.25 93 ARG A C 1
ATOM 762 O O . ARG A 1 93 ? -0.702 -10.473 -6.619 1.00 86.25 93 ARG A O 1
ATOM 769 N N . ARG A 1 94 ? 0.414 -9.180 -8.078 1.00 88.75 94 ARG A N 1
ATOM 770 C CA . ARG A 1 94 ? -0.662 -9.159 -9.084 1.00 88.75 94 ARG A CA 1
ATOM 771 C C . ARG A 1 94 ? -0.688 -10.394 -9.977 1.00 88.75 94 ARG A C 1
ATOM 773 O O . ARG A 1 94 ? -1.765 -10.794 -10.404 1.00 88.75 94 ARG A O 1
ATOM 780 N N . PHE A 1 95 ? 0.475 -10.964 -10.283 1.00 91.50 95 PHE A N 1
ATOM 781 C CA . PHE A 1 95 ? 0.615 -11.993 -11.318 1.00 91.50 95 PHE A CA 1
ATOM 782 C C . PHE A 1 95 ? 1.382 -13.238 -10.855 1.00 91.50 95 PHE A C 1
ATOM 784 O O . PHE A 1 95 ? 1.546 -14.170 -11.636 1.00 91.50 95 PHE A O 1
ATOM 791 N N . GLY A 1 96 ? 1.887 -13.271 -9.618 1.00 89.00 96 GLY A N 1
ATOM 792 C CA . GLY A 1 96 ? 2.680 -14.391 -9.107 1.00 89.00 96 GLY A CA 1
ATOM 793 C C . GLY A 1 96 ? 4.071 -14.523 -9.739 1.00 89.00 96 GLY A C 1
ATOM 794 O O . GLY A 1 96 ? 4.718 -15.555 -9.564 1.00 89.00 96 GLY A O 1
ATOM 795 N N . LEU A 1 97 ? 4.548 -13.513 -10.480 1.00 91.19 97 LEU A N 1
ATOM 796 C CA . LEU A 1 97 ? 5.874 -13.548 -11.105 1.00 91.19 97 LEU A CA 1
ATOM 797 C C . LEU A 1 97 ? 6.977 -13.551 -10.035 1.00 91.19 97 LEU A C 1
ATOM 799 O O . LEU A 1 97 ? 6.891 -12.829 -9.038 1.00 91.19 97 LEU A O 1
ATOM 803 N N . SER A 1 98 ? 8.024 -14.356 -10.240 1.00 90.12 98 SER A N 1
ATOM 804 C CA . SER A 1 98 ? 9.223 -14.296 -9.397 1.00 90.12 98 SER A CA 1
ATOM 805 C C . SER A 1 98 ? 10.004 -13.005 -9.651 1.00 90.12 98 SER A C 1
ATOM 807 O O . SER A 1 98 ? 9.809 -12.319 -10.665 1.00 90.12 98 SER A O 1
ATOM 809 N N . GLY A 1 99 ? 10.928 -12.682 -8.743 1.00 88.62 99 GLY A N 1
ATOM 810 C CA . GLY A 1 99 ? 11.831 -11.543 -8.928 1.00 88.62 99 GLY A CA 1
ATOM 811 C C . GLY A 1 99 ? 12.654 -11.660 -10.218 1.00 88.62 99 GLY A C 1
ATOM 812 O O . GLY A 1 99 ? 12.804 -10.674 -10.943 1.00 88.62 99 GLY A O 1
ATOM 813 N N . GLN A 1 100 ? 13.125 -12.870 -10.543 1.00 89.88 100 GLN A N 1
ATOM 814 C CA . GLN A 1 100 ? 13.901 -13.133 -11.757 1.00 89.88 100 GLN A CA 1
ATOM 815 C C . GLN A 1 100 ? 13.032 -13.058 -13.019 1.00 89.88 100 GLN A C 1
ATOM 817 O O . GLN A 1 100 ? 13.384 -12.332 -13.940 1.00 89.88 100 GLN A O 1
ATOM 822 N N . ALA A 1 101 ? 11.854 -13.696 -13.027 1.00 94.56 101 ALA A N 1
ATOM 823 C CA . ALA A 1 101 ? 10.941 -13.642 -14.172 1.00 94.56 101 ALA A CA 1
ATOM 824 C C . ALA A 1 101 ? 10.495 -12.205 -14.490 1.00 94.56 101 ALA A C 1
ATOM 826 O O . ALA A 1 101 ? 10.364 -11.833 -15.653 1.00 94.56 101 ALA A O 1
ATOM 827 N N . THR A 1 102 ? 10.301 -11.373 -13.460 1.00 95.75 102 THR A N 1
ATOM 828 C CA . THR A 1 102 ? 9.990 -9.947 -13.642 1.00 95.75 102 THR A CA 1
ATOM 829 C C . THR A 1 102 ? 11.166 -9.177 -14.245 1.00 95.75 102 THR A C 1
ATOM 831 O O . THR A 1 102 ? 10.959 -8.335 -15.115 1.00 95.75 102 THR A O 1
ATOM 834 N N . LEU A 1 103 ? 12.399 -9.451 -13.800 1.00 95.38 103 LEU A N 1
ATOM 835 C CA . LEU A 1 103 ? 13.601 -8.829 -14.358 1.00 95.38 103 LEU A CA 1
ATOM 836 C C . LEU A 1 103 ? 13.813 -9.232 -15.822 1.00 95.38 103 LEU A C 1
ATOM 838 O O . LEU A 1 103 ? 14.076 -8.360 -16.643 1.00 95.38 103 LEU A O 1
ATOM 842 N N . ASP A 1 104 ? 13.659 -10.513 -16.151 1.00 97.06 104 ASP A N 1
ATOM 843 C CA . ASP A 1 104 ? 13.809 -11.014 -17.521 1.00 97.06 104 ASP A CA 1
ATOM 844 C C . ASP A 1 104 ? 12.756 -10.389 -18.450 1.00 97.06 104 ASP A C 1
ATOM 846 O O . ASP A 1 104 ? 13.089 -9.880 -19.518 1.00 97.06 104 ASP A O 1
ATOM 850 N N . ALA A 1 105 ? 11.502 -10.306 -17.996 1.00 98.19 105 ALA A N 1
ATOM 851 C CA . ALA A 1 105 ? 10.423 -9.625 -18.709 1.00 98.19 105 ALA A CA 1
ATOM 852 C C . ALA A 1 105 ? 10.690 -8.119 -18.906 1.00 98.19 105 ALA A C 1
ATOM 854 O O . ALA A 1 105 ? 10.448 -7.571 -19.980 1.00 98.19 105 ALA A O 1
ATOM 855 N N . ALA A 1 106 ? 11.207 -7.427 -17.888 1.00 98.00 106 ALA A N 1
ATOM 856 C CA . ALA A 1 106 ? 11.561 -6.012 -18.001 1.00 98.00 106 ALA A CA 1
ATOM 857 C C . ALA A 1 106 ? 12.775 -5.785 -18.926 1.00 98.00 106 ALA A C 1
ATOM 859 O O . ALA A 1 106 ? 12.828 -4.787 -19.645 1.00 98.00 106 ALA A O 1
ATOM 860 N N . GLN A 1 107 ? 13.735 -6.715 -18.932 1.00 97.75 107 GLN A N 1
ATOM 861 C CA . GLN A 1 107 ? 14.883 -6.719 -19.840 1.00 97.75 107 GLN A CA 1
ATOM 862 C C . GLN A 1 107 ? 14.436 -6.909 -21.296 1.00 97.75 107 GLN A C 1
ATOM 864 O O . GLN A 1 107 ? 14.867 -6.151 -22.163 1.00 97.75 107 GLN A O 1
ATOM 869 N N . GLU A 1 108 ? 13.508 -7.834 -21.546 1.00 98.38 108 GLU A N 1
ATOM 870 C CA . GLU A 1 108 ? 12.893 -8.049 -22.860 1.00 98.38 108 GLU A CA 1
ATOM 871 C C . GLU A 1 108 ? 12.221 -6.768 -23.390 1.00 98.38 108 GLU A C 1
ATOM 873 O O . GLU A 1 108 ? 12.449 -6.365 -24.532 1.00 98.38 108 GLU A O 1
ATOM 878 N N . LEU A 1 109 ? 11.452 -6.064 -22.548 1.00 98.50 109 LEU A N 1
ATOM 879 C CA . LEU A 1 109 ? 10.820 -4.787 -22.913 1.00 98.50 109 LEU A CA 1
ATOM 880 C C . LEU A 1 109 ? 11.838 -3.683 -23.225 1.00 98.50 109 LEU A C 1
ATOM 882 O O . LEU A 1 109 ? 11.616 -2.875 -24.131 1.00 98.50 109 LEU A O 1
ATOM 886 N N . TYR A 1 110 ? 12.946 -3.637 -22.488 1.00 98.19 110 TYR A N 1
ATOM 887 C CA . TYR A 1 110 ? 14.023 -2.678 -22.718 1.00 98.19 110 TYR A CA 1
ATOM 888 C C . TYR A 1 110 ? 14.758 -2.940 -24.039 1.00 98.19 110 TYR A C 1
ATOM 890 O O . TYR A 1 110 ? 14.982 -2.010 -24.815 1.00 98.19 110 TYR A O 1
ATOM 898 N N . GLU A 1 111 ? 15.069 -4.199 -24.347 1.00 97.62 111 GLU A N 1
ATOM 899 C CA . GLU A 1 111 ? 15.697 -4.604 -25.613 1.00 97.62 111 GLU A CA 1
ATOM 900 C C . GLU A 1 111 ? 14.770 -4.364 -26.811 1.00 97.62 111 GLU A C 1
ATOM 902 O O . GLU A 1 111 ? 15.209 -3.890 -27.864 1.00 97.62 111 GLU A O 1
ATOM 907 N N . ALA A 1 112 ? 13.463 -4.563 -26.613 1.00 97.25 112 ALA A N 1
ATOM 908 C CA . ALA A 1 112 ? 12.409 -4.163 -27.543 1.00 97.25 112 ALA A CA 1
ATOM 909 C C . ALA A 1 112 ? 12.213 -2.635 -27.638 1.00 97.25 112 ALA A C 1
ATOM 911 O O . ALA A 1 112 ? 11.438 -2.159 -28.471 1.00 97.25 112 ALA A O 1
ATOM 912 N N . LYS A 1 113 ? 12.922 -1.850 -26.815 1.00 97.69 113 LYS A N 1
ATOM 913 C CA . LYS A 1 113 ? 12.844 -0.384 -26.713 1.00 97.69 113 LYS A CA 1
ATOM 914 C C . LYS A 1 113 ? 11.463 0.131 -26.307 1.00 97.69 113 LYS A C 1
ATOM 916 O O . LYS A 1 113 ? 11.157 1.284 -26.600 1.00 97.69 113 LYS A O 1
ATOM 921 N N . ALA A 1 114 ? 10.636 -0.689 -25.662 1.00 97.88 114 ALA A N 1
ATOM 922 C CA . ALA A 1 114 ? 9.295 -0.326 -25.204 1.00 97.88 114 ALA A CA 1
ATOM 923 C C . ALA A 1 114 ? 9.307 0.369 -23.831 1.00 97.88 114 ALA A C 1
ATOM 925 O O . ALA A 1 114 ? 8.471 1.234 -23.569 1.00 97.88 114 ALA A O 1
ATOM 926 N N . SER A 1 115 ? 10.271 0.032 -22.971 1.00 98.31 115 SER A N 1
ATOM 927 C CA . SER A 1 115 ? 10.490 0.681 -21.673 1.00 98.31 115 SER A CA 1
ATOM 928 C C . SER A 1 115 ? 11.939 1.130 -21.493 1.00 98.31 115 SER A C 1
ATOM 930 O O . SER A 1 115 ? 12.833 0.731 -22.240 1.00 98.31 115 SER A O 1
ATOM 932 N N . THR A 1 116 ? 12.176 1.976 -20.497 1.00 98.31 116 THR A N 1
ATOM 933 C CA . THR A 1 116 ? 13.514 2.448 -20.119 1.00 98.31 116 THR A CA 1
ATOM 934 C C . THR A 1 116 ? 14.300 1.377 -19.354 1.00 98.31 116 THR A C 1
ATOM 936 O O . THR A 1 116 ? 13.798 0.281 -19.093 1.00 98.31 116 THR A O 1
ATOM 939 N N . TYR A 1 117 ? 15.570 1.671 -19.053 1.00 97.00 117 TYR A N 1
ATOM 940 C CA . TYR A 1 117 ? 16.503 0.719 -18.449 1.00 97.00 117 TYR A CA 1
ATOM 941 C C . TYR A 1 117 ? 15.947 0.112 -17.144 1.00 97.00 117 TYR A C 1
ATOM 943 O O . TYR A 1 117 ? 15.649 0.858 -16.210 1.00 97.00 117 TYR A O 1
ATOM 951 N N . PRO A 1 118 ? 15.823 -1.226 -17.039 1.00 95.38 118 PRO A N 1
ATOM 952 C CA . PRO A 1 118 ? 15.016 -1.846 -15.995 1.00 95.38 118 PRO A CA 1
ATOM 953 C C . PRO A 1 118 ? 15.780 -2.102 -14.695 1.00 95.38 118 PRO A C 1
ATOM 955 O O . PRO A 1 118 ? 15.162 -2.453 -13.701 1.00 95.38 118 PRO A O 1
ATOM 958 N N . ARG A 1 119 ? 17.112 -1.950 -14.661 1.00 92.56 119 ARG A N 1
ATOM 959 C CA . ARG A 1 119 ? 17.943 -2.219 -13.467 1.00 92.56 119 ARG A CA 1
ATOM 960 C C . ARG A 1 119 ? 18.267 -0.932 -12.709 1.00 92.56 119 ARG A C 1
ATOM 962 O O . ARG A 1 119 ? 19.416 -0.679 -12.361 1.00 92.56 119 ARG A O 1
ATOM 969 N N . THR A 1 120 ? 17.241 -0.116 -12.508 1.00 91.06 120 THR A N 1
ATOM 970 C CA . THR A 1 120 ? 17.295 1.138 -11.752 1.00 91.06 120 THR A CA 1
ATOM 971 C C . THR A 1 120 ? 16.730 0.940 -10.344 1.00 91.06 120 THR A C 1
ATOM 973 O O . THR A 1 120 ? 15.776 0.181 -10.147 1.00 91.06 120 THR A O 1
ATOM 976 N N . ASP A 1 121 ? 17.303 1.626 -9.363 1.00 88.75 121 ASP A N 1
ATOM 977 C CA . ASP A 1 121 ? 16.766 1.783 -8.009 1.00 88.75 121 ASP A CA 1
ATOM 978 C C . ASP A 1 121 ? 16.070 3.144 -7.809 1.00 88.75 121 ASP A C 1
ATOM 980 O O . ASP A 1 121 ? 15.347 3.333 -6.826 1.00 88.75 121 ASP A O 1
ATOM 984 N N . CYS A 1 122 ? 16.203 4.062 -8.771 1.00 92.81 122 CYS A N 1
ATOM 985 C CA . CYS A 1 122 ? 15.638 5.402 -8.728 1.00 92.81 122 CYS A CA 1
ATOM 986 C C . CYS A 1 122 ? 14.158 5.410 -9.165 1.00 92.81 122 CYS A C 1
ATOM 988 O O . CYS A 1 122 ? 13.847 4.974 -10.273 1.00 92.81 122 CYS A O 1
ATOM 990 N N . PRO A 1 123 ? 13.232 5.944 -8.345 1.00 95.25 123 PRO A N 1
ATOM 991 C CA . PRO A 1 123 ? 11.827 6.118 -8.716 1.00 95.25 123 PRO A CA 1
ATOM 992 C C . PRO A 1 123 ? 11.514 7.513 -9.300 1.00 95.25 123 PRO A C 1
ATOM 994 O O . PRO A 1 123 ? 10.347 7.835 -9.512 1.00 95.25 123 PRO A O 1
ATOM 997 N N . TYR A 1 124 ? 12.521 8.361 -9.535 1.00 98.12 124 TYR A N 1
ATOM 998 C CA . TYR A 1 124 ? 12.363 9.717 -10.082 1.00 98.12 124 TYR A CA 1
ATOM 999 C C . TYR A 1 124 ? 12.643 9.766 -11.586 1.00 98.12 124 TYR A C 1
ATOM 1001 O O . TYR A 1 124 ? 13.243 8.853 -12.149 1.00 98.12 124 TYR A O 1
ATOM 1009 N N . LEU A 1 125 ? 12.196 10.841 -12.230 1.00 98.38 125 LEU A N 1
ATOM 1010 C CA . LEU A 1 125 ? 12.335 11.125 -13.655 1.00 98.38 125 LEU A CA 1
ATOM 1011 C C . LEU A 1 125 ? 13.044 12.474 -13.863 1.00 98.38 125 LEU A C 1
ATOM 1013 O O . LEU A 1 125 ? 12.802 13.396 -13.077 1.00 98.38 125 LEU A O 1
ATOM 1017 N N . PRO A 1 126 ? 13.879 12.630 -14.908 1.00 97.94 126 PRO A N 1
ATOM 1018 C CA . PRO A 1 126 ? 14.451 13.923 -15.274 1.00 97.94 126 PRO A CA 1
ATOM 1019 C C . PRO A 1 126 ? 13.347 14.886 -15.715 1.00 97.94 126 PRO A C 1
ATOM 1021 O O . PRO A 1 126 ? 12.484 14.522 -16.515 1.00 97.94 126 PRO A O 1
ATOM 1024 N N . GLU A 1 127 ? 13.365 16.118 -15.214 1.00 97.94 127 GLU A N 1
ATOM 1025 C CA . GLU A 1 127 ? 12.377 17.153 -15.544 1.00 97.94 127 GLU A CA 1
ATOM 1026 C C . GLU A 1 127 ? 12.346 17.471 -17.046 1.00 97.94 127 GLU A C 1
ATOM 1028 O O . GLU A 1 127 ? 11.294 17.815 -17.588 1.00 97.94 127 GLU A O 1
ATOM 1033 N N . GLU A 1 128 ? 13.477 17.304 -17.728 1.00 96.44 128 GLU A N 1
ATOM 1034 C CA . GLU A 1 128 ? 13.660 17.555 -19.155 1.00 96.44 128 GLU A CA 1
ATOM 1035 C C . GLU A 1 128 ? 12.846 16.586 -20.028 1.00 96.44 128 GLU A C 1
ATOM 1037 O O . GLU A 1 128 ? 12.407 16.965 -21.111 1.00 96.44 128 GLU A O 1
ATOM 1042 N N . GLN A 1 129 ? 12.578 15.366 -19.541 1.00 96.38 129 GLN A N 1
ATOM 1043 C CA . GLN A 1 129 ? 11.770 14.358 -20.248 1.00 96.38 129 GLN A CA 1
ATOM 1044 C C . GLN A 1 129 ? 10.257 14.608 -20.133 1.00 96.38 129 GLN A C 1
ATOM 1046 O O . GLN A 1 129 ? 9.463 13.928 -20.782 1.00 96.38 129 GLN A O 1
ATOM 1051 N N . HIS A 1 130 ? 9.814 15.581 -19.324 1.00 98.12 130 HIS A N 1
ATOM 1052 C CA . HIS A 1 130 ? 8.381 15.878 -19.173 1.00 98.12 130 HIS A CA 1
ATOM 1053 C C . HIS A 1 130 ? 7.734 16.314 -20.497 1.00 98.12 130 HIS A C 1
ATOM 1055 O O . HIS A 1 130 ? 6.560 16.029 -20.728 1.00 98.12 130 HIS A O 1
ATOM 1061 N N . GLY A 1 131 ? 8.504 16.949 -21.390 1.00 97.00 131 GLY A N 1
ATOM 1062 C CA . GLY A 1 131 ? 8.032 17.382 -22.710 1.00 97.00 131 GLY A CA 1
ATOM 1063 C C . GLY A 1 131 ? 7.503 16.243 -23.591 1.00 97.00 131 GLY A C 1
ATOM 1064 O O . GLY A 1 131 ? 6.569 16.459 -24.365 1.00 97.00 131 GLY A O 1
ATOM 1065 N N . ASP A 1 132 ? 8.014 15.025 -23.401 1.00 96.94 132 ASP A N 1
ATOM 1066 C CA . ASP A 1 132 ? 7.653 13.842 -24.193 1.00 96.94 132 ASP A CA 1
ATOM 1067 C C . ASP A 1 132 ? 6.315 13.222 -23.748 1.00 96.94 132 ASP A C 1
ATOM 1069 O O . ASP A 1 132 ? 5.739 12.377 -24.438 1.00 96.94 132 ASP A O 1
ATOM 1073 N N . ALA A 1 133 ? 5.769 13.661 -22.606 1.00 97.88 133 ALA A N 1
ATOM 1074 C CA . ALA A 1 133 ? 4.587 13.075 -21.981 1.00 97.88 133 ALA A CA 1
ATOM 1075 C C . ALA A 1 133 ? 3.385 12.965 -22.918 1.00 97.88 133 ALA A C 1
ATOM 1077 O O . ALA A 1 133 ? 2.696 11.946 -22.936 1.00 97.88 133 ALA A O 1
ATOM 1078 N N . ARG A 1 134 ? 3.120 14.009 -23.712 1.00 97.81 134 ARG A N 1
ATOM 1079 C CA . ARG A 1 134 ? 1.973 14.022 -24.627 1.00 97.81 134 ARG A CA 1
ATOM 1080 C C . ARG A 1 134 ? 2.096 12.942 -25.700 1.00 97.81 134 ARG A C 1
ATOM 1082 O O . ARG A 1 134 ? 1.096 12.298 -26.009 1.00 97.81 134 ARG A O 1
ATOM 1089 N N . GLU A 1 135 ? 3.289 12.767 -26.259 1.00 97.88 135 GLU A N 1
ATOM 1090 C CA . GLU A 1 135 ? 3.556 11.758 -27.283 1.00 97.88 135 GLU A CA 1
ATOM 1091 C C . GLU A 1 135 ? 3.462 10.353 -26.686 1.00 97.88 135 GLU A C 1
ATOM 1093 O O . GLU A 1 135 ? 2.718 9.520 -27.202 1.00 97.88 135 GLU A O 1
ATOM 1098 N N . ILE A 1 136 ? 4.113 10.122 -25.540 1.00 98.19 136 ILE A N 1
ATOM 1099 C CA . ILE A 1 136 ? 4.087 8.828 -24.852 1.00 98.19 136 ILE A CA 1
ATOM 1100 C C . ILE A 1 136 ? 2.645 8.440 -24.496 1.00 98.19 136 ILE A C 1
ATOM 1102 O O . ILE A 1 136 ? 2.202 7.345 -24.838 1.00 98.19 136 ILE A O 1
ATOM 1106 N N . LEU A 1 137 ? 1.870 9.339 -23.878 1.00 98.25 137 LEU A N 1
ATOM 1107 C CA . LEU A 1 137 ? 0.452 9.102 -23.574 1.00 98.25 137 LEU A CA 1
ATOM 1108 C C . LEU A 1 137 ? -0.381 8.839 -24.837 1.00 98.25 137 LEU A C 1
ATOM 1110 O O . LEU A 1 137 ? -1.324 8.048 -24.791 1.00 98.25 137 LEU A O 1
ATOM 1114 N N . GLY A 1 138 ? -0.038 9.484 -25.955 1.00 97.38 138 GLY A N 1
ATOM 1115 C CA . GLY A 1 138 ? -0.652 9.252 -27.260 1.00 97.38 138 GLY A CA 1
ATOM 1116 C C . GLY A 1 138 ? -0.433 7.824 -27.754 1.00 97.38 138 GLY A C 1
ATOM 1117 O O . GLY A 1 138 ? -1.408 7.134 -28.045 1.00 97.38 138 GLY A O 1
ATOM 1118 N N . THR A 1 139 ? 0.815 7.346 -27.767 1.00 96.56 139 THR A N 1
ATOM 1119 C CA . THR A 1 139 ? 1.135 5.962 -28.162 1.00 96.56 139 THR A CA 1
ATOM 1120 C C . THR A 1 139 ? 0.459 4.932 -27.259 1.00 96.56 139 THR A C 1
ATOM 1122 O O . THR A 1 139 ? 0.035 3.877 -27.725 1.00 96.56 139 THR A O 1
ATOM 1125 N N . LEU A 1 140 ? 0.323 5.234 -25.966 1.00 96.06 140 LEU A N 1
ATOM 1126 C CA . LEU A 1 140 ? -0.351 4.355 -25.008 1.00 96.06 140 LEU A CA 1
ATOM 1127 C C . LEU A 1 140 ? -1.884 4.355 -25.145 1.00 96.06 140 LEU A C 1
ATOM 1129 O O . LEU A 1 140 ? -2.545 3.593 -24.442 1.00 96.06 140 LEU A O 1
ATOM 1133 N N . GLY A 1 141 ? -2.461 5.216 -25.994 1.00 95.38 141 GLY A N 1
ATOM 1134 C CA . GLY A 1 141 ? -3.912 5.395 -26.101 1.00 95.38 141 GLY A CA 1
ATOM 1135 C C . GLY A 1 141 ? -4.542 6.017 -24.848 1.00 95.38 141 GLY A C 1
ATOM 1136 O O . GLY A 1 141 ? -5.738 5.877 -24.619 1.00 95.38 141 GLY A O 1
ATOM 1137 N N . ALA A 1 142 ? -3.746 6.693 -24.017 1.00 96.06 142 ALA A N 1
ATOM 1138 C CA . ALA A 1 142 ? -4.166 7.191 -22.710 1.00 96.06 142 ALA A CA 1
ATOM 1139 C C . ALA A 1 142 ? -4.784 8.599 -22.759 1.00 96.06 142 ALA A C 1
ATOM 1141 O O . ALA A 1 142 ? -5.435 9.011 -21.805 1.00 96.06 142 ALA A O 1
ATOM 1142 N N . LEU A 1 143 ? -4.621 9.342 -23.861 1.00 95.69 143 LEU A N 1
ATOM 1143 C CA . LEU A 1 143 ? -5.148 10.712 -23.993 1.00 95.69 143 LEU A CA 1
ATOM 1144 C C . LEU A 1 143 ? -6.683 10.799 -23.917 1.00 95.69 143 LEU A C 1
ATOM 1146 O O . LEU A 1 143 ? -7.209 11.875 -23.649 1.00 95.69 143 LEU A O 1
ATOM 1150 N N . SER A 1 144 ? -7.397 9.694 -24.154 1.00 93.06 144 SER A N 1
ATOM 1151 C CA . SER A 1 144 ? -8.858 9.618 -24.035 1.00 93.06 144 SER A CA 1
ATOM 1152 C C . SER A 1 144 ? -9.349 9.272 -22.626 1.00 93.06 144 SER A C 1
ATOM 1154 O O . SER A 1 144 ? -10.557 9.267 -22.397 1.00 93.06 144 SER A O 1
ATOM 1156 N N . ILE A 1 145 ? -8.453 8.953 -21.686 1.00 93.75 145 ILE A N 1
ATOM 1157 C CA . ILE A 1 145 ? -8.825 8.657 -20.298 1.00 93.75 145 ILE A CA 1
ATOM 1158 C C . ILE A 1 145 ? -9.260 9.961 -19.617 1.00 93.75 145 ILE A C 1
ATOM 1160 O O . ILE A 1 145 ? -8.587 10.991 -19.712 1.00 93.75 145 ILE A O 1
ATOM 1164 N N . ALA A 1 146 ? -10.395 9.919 -18.918 1.00 91.31 146 ALA A N 1
ATOM 1165 C CA . ALA A 1 146 ? -10.938 11.079 -18.223 1.00 91.31 146 ALA A CA 1
ATOM 1166 C C . ALA A 1 146 ? -9.933 11.648 -17.200 1.00 91.31 146 ALA A C 1
ATOM 1168 O O . ALA A 1 146 ? -9.284 10.919 -16.456 1.00 91.31 146 ALA A O 1
ATOM 1169 N N . GLY A 1 147 ? -9.791 12.976 -17.167 1.00 92.62 147 GLY A N 1
ATOM 1170 C CA . GLY A 1 147 ? -8.924 13.672 -16.207 1.00 92.62 147 GLY A CA 1
ATOM 1171 C C . GLY A 1 147 ? -7.426 13.706 -16.547 1.00 92.62 147 GLY A C 1
ATOM 1172 O O . GLY A 1 147 ? -6.681 14.412 -15.857 1.00 92.62 147 GLY A O 1
ATOM 1173 N N . ILE A 1 148 ? -6.976 13.020 -17.604 1.00 97.31 148 ILE A N 1
ATOM 1174 C CA . ILE A 1 148 ? -5.585 13.107 -18.067 1.00 97.31 148 ILE A CA 1
ATOM 1175 C C . ILE A 1 148 ? -5.246 14.539 -18.496 1.00 97.31 148 ILE A C 1
ATOM 1177 O O . ILE A 1 148 ? -5.913 15.131 -19.343 1.00 97.31 148 ILE A O 1
ATOM 1181 N N . ASP A 1 149 ? -4.165 15.082 -17.934 1.00 97.56 149 ASP A N 1
ATOM 1182 C CA . ASP A 1 149 ? -3.530 16.314 -18.408 1.00 97.56 149 ASP A CA 1
ATOM 1183 C C . ASP A 1 149 ? -2.031 16.055 -18.614 1.00 97.56 149 ASP A C 1
ATOM 1185 O O . ASP A 1 149 ? -1.296 15.966 -17.626 1.00 97.56 149 ASP A O 1
ATOM 1189 N N . PRO A 1 150 ? -1.540 15.984 -19.868 1.00 97.56 150 PRO A N 1
ATOM 1190 C CA . PRO A 1 150 ? -0.115 15.815 -20.158 1.00 97.56 150 PRO A CA 1
ATOM 1191 C C . PRO A 1 150 ? 0.779 16.919 -19.572 1.00 97.56 150 PRO A C 1
ATOM 1193 O O . PRO A 1 150 ? 1.987 16.745 -19.474 1.00 97.56 150 PRO A O 1
ATOM 1196 N N . ARG A 1 151 ? 0.208 18.068 -19.186 1.00 97.50 151 ARG A N 1
ATOM 1197 C CA . ARG A 1 151 ? 0.945 19.184 -18.577 1.00 97.50 151 ARG A CA 1
ATOM 1198 C C . ARG A 1 151 ? 1.083 19.048 -17.062 1.00 97.50 151 ARG A C 1
ATOM 1200 O O . ARG A 1 151 ? 1.847 19.806 -16.465 1.00 97.50 151 ARG A O 1
ATOM 1207 N N . ARG A 1 152 ? 0.358 18.120 -16.425 1.00 96.81 152 ARG A N 1
ATOM 1208 C CA . ARG A 1 152 ? 0.463 17.867 -14.983 1.00 96.81 152 ARG A CA 1
ATOM 1209 C C . ARG A 1 152 ? 1.887 17.433 -14.641 1.00 96.81 152 ARG A C 1
ATOM 1211 O O . ARG A 1 152 ? 2.467 16.583 -15.314 1.00 96.81 152 ARG A O 1
ATOM 1218 N N . LYS A 1 153 ? 2.439 18.021 -13.580 1.00 95.69 153 LYS A N 1
ATOM 1219 C CA . LYS A 1 153 ? 3.786 17.729 -13.082 1.00 95.69 153 LYS A CA 1
ATOM 1220 C C . LYS A 1 153 ? 3.705 17.064 -11.715 1.00 95.69 153 LYS A C 1
ATOM 1222 O O . LYS A 1 153 ? 3.644 17.736 -10.692 1.00 95.69 153 LYS A O 1
ATOM 1227 N N . HIS A 1 154 ? 3.699 15.736 -11.721 1.00 97.81 154 HIS A N 1
ATOM 1228 C CA . HIS A 1 154 ? 3.851 14.937 -10.511 1.00 97.81 154 HIS A CA 1
ATOM 1229 C C . HIS A 1 154 ? 5.226 15.165 -9.850 1.00 97.81 154 HIS A C 1
ATOM 1231 O O . HIS A 1 154 ? 6.210 15.457 -10.527 1.00 97.81 154 HIS A O 1
ATOM 1237 N N . SER A 1 155 ? 5.330 14.940 -8.539 1.00 97.19 155 SER A N 1
ATOM 1238 C CA . SER A 1 155 ? 6.591 15.064 -7.780 1.00 97.19 155 SER A CA 1
ATOM 1239 C C . SER A 1 155 ? 7.713 14.102 -8.220 1.00 97.19 155 SER A C 1
ATOM 1241 O O . SER A 1 155 ? 8.862 14.247 -7.798 1.00 97.19 155 SER A O 1
ATOM 1243 N N . ALA A 1 156 ? 7.389 13.132 -9.082 1.00 97.50 156 ALA A N 1
ATOM 1244 C CA . ALA A 1 156 ? 8.350 12.227 -9.705 1.00 97.50 156 ALA A CA 1
ATOM 1245 C C . ALA A 1 156 ? 9.301 12.934 -10.677 1.00 97.50 156 ALA A C 1
ATOM 1247 O O . ALA A 1 156 ? 10.421 12.464 -10.838 1.00 97.50 156 ALA A O 1
ATOM 1248 N N . TRP A 1 157 ? 8.895 14.053 -11.283 1.00 98.25 157 TRP A N 1
ATOM 1249 C CA . TRP A 1 157 ? 9.763 14.875 -12.131 1.00 98.25 157 TRP A CA 1
ATOM 1250 C C . TRP A 1 157 ? 10.701 15.694 -11.243 1.00 98.25 157 TRP A C 1
ATOM 1252 O O . TRP A 1 157 ? 10.301 16.713 -10.684 1.00 98.25 157 TRP A O 1
ATOM 1262 N N . ASN A 1 158 ? 11.918 15.194 -11.036 1.00 97.94 158 ASN A N 1
ATOM 1263 C CA . ASN A 1 158 ? 12.891 15.789 -10.126 1.00 97.94 158 ASN A CA 1
ATOM 1264 C C . ASN A 1 158 ? 14.315 15.357 -10.500 1.00 97.94 158 ASN A C 1
ATOM 1266 O O . ASN A 1 158 ? 14.834 14.373 -9.966 1.00 97.94 158 ASN A O 1
ATOM 1270 N N . THR A 1 159 ? 14.970 16.121 -11.378 1.00 97.44 159 THR A N 1
ATOM 1271 C CA . THR A 1 159 ? 16.319 15.806 -11.887 1.00 97.44 159 THR A CA 1
ATOM 1272 C C . THR A 1 159 ? 17.350 15.686 -10.760 1.00 97.44 159 THR A C 1
ATOM 1274 O O . THR A 1 159 ? 18.257 14.867 -10.837 1.00 97.44 159 THR A O 1
ATOM 1277 N N . LYS A 1 160 ? 17.183 16.423 -9.651 1.00 97.19 160 LYS A N 1
ATOM 1278 C CA . LYS A 1 160 ? 18.110 16.389 -8.500 1.00 97.19 160 LYS A CA 1
ATOM 1279 C C . LYS A 1 160 ? 18.116 15.057 -7.750 1.00 97.19 160 LYS A C 1
ATOM 1281 O O . LYS A 1 160 ? 19.031 14.813 -6.970 1.00 97.19 160 LYS A O 1
ATOM 1286 N N . LYS A 1 161 ? 17.073 14.243 -7.918 1.00 94.38 161 LYS A N 1
ATOM 1287 C CA . LYS A 1 161 ? 16.941 12.920 -7.293 1.00 94.38 161 LYS A CA 1
ATOM 1288 C C . LYS A 1 161 ? 17.194 11.771 -8.270 1.00 94.38 161 LYS A C 1
ATOM 1290 O O . LYS A 1 161 ? 17.014 10.612 -7.900 1.00 94.38 161 LYS A O 1
ATOM 1295 N N . VAL A 1 162 ? 17.577 12.092 -9.503 1.00 94.00 162 VAL A N 1
ATOM 1296 C CA . VAL A 1 162 ? 18.017 11.117 -10.497 1.00 94.00 162 VAL A CA 1
ATOM 1297 C C . VAL A 1 162 ? 19.525 10.944 -10.362 1.00 94.00 162 VAL A C 1
ATOM 1299 O O . VAL A 1 162 ? 20.267 11.922 -10.321 1.00 94.00 162 VAL A O 1
ATOM 1302 N N . GLU A 1 163 ? 19.966 9.691 -10.281 1.00 83.44 163 GLU A N 1
ATOM 1303 C CA . GLU A 1 163 ? 21.386 9.337 -10.279 1.00 83.44 163 GLU A CA 1
ATOM 1304 C C . GLU A 1 163 ? 21.818 8.911 -11.695 1.00 83.44 163 GLU A C 1
ATOM 1306 O O . GLU A 1 163 ? 21.566 9.623 -12.665 1.00 83.44 163 GLU A O 1
ATOM 1311 N N . ALA A 1 164 ? 22.455 7.746 -11.852 1.00 87.19 164 ALA A N 1
ATOM 1312 C CA . ALA A 1 164 ? 22.877 7.234 -13.159 1.00 87.19 164 ALA A CA 1
ATOM 1313 C C . ALA A 1 164 ? 21.696 6.819 -14.057 1.00 87.19 164 ALA A C 1
ATOM 1315 O O . ALA A 1 164 ? 21.774 6.895 -15.284 1.00 87.19 164 ALA A O 1
ATOM 1316 N N . HIS A 1 165 ? 20.603 6.366 -13.443 1.00 93.38 165 HIS A N 1
ATOM 1317 C CA . HIS A 1 165 ? 19.392 5.929 -14.123 1.00 93.38 165 HIS A CA 1
ATOM 1318 C C . HIS A 1 165 ? 18.165 6.526 -13.434 1.00 93.38 165 HIS A C 1
ATOM 1320 O O . HIS A 1 165 ? 18.190 6.837 -12.245 1.00 93.38 165 HIS A O 1
ATOM 1326 N N . HIS A 1 166 ? 17.088 6.679 -14.195 1.00 96.94 166 HIS A N 1
ATOM 1327 C CA . HIS A 1 166 ? 15.789 7.136 -13.711 1.00 96.94 166 HIS A CA 1
ATOM 1328 C C . HIS A 1 166 ? 14.800 5.967 -13.648 1.00 96.94 166 HIS A C 1
ATOM 1330 O O . HIS A 1 166 ? 15.167 4.827 -13.939 1.00 96.94 166 HIS A O 1
ATOM 1336 N N . ALA A 1 167 ? 13.553 6.238 -13.275 1.00 97.88 167 ALA A N 1
ATOM 1337 C CA . ALA A 1 167 ? 12.523 5.217 -13.150 1.00 97.88 167 ALA A CA 1
ATOM 1338 C C . ALA A 1 167 ? 12.187 4.499 -14.467 1.00 97.88 167 ALA A C 1
ATOM 1340 O O . ALA A 1 167 ? 12.413 5.014 -15.571 1.00 97.88 167 ALA A O 1
ATOM 1341 N N . ILE A 1 168 ? 11.595 3.313 -14.325 1.00 98.38 168 ILE A N 1
ATOM 1342 C CA . ILE A 1 168 ? 11.140 2.462 -15.424 1.00 98.38 168 ILE A CA 1
ATOM 1343 C C . ILE A 1 168 ? 9.816 3.020 -15.957 1.00 98.38 168 ILE A C 1
ATOM 1345 O O . ILE A 1 168 ? 8.791 2.958 -15.276 1.00 98.38 168 ILE A O 1
ATOM 1349 N N . ILE A 1 169 ? 9.837 3.566 -17.174 1.00 98.56 169 ILE A N 1
ATOM 1350 C CA . ILE A 1 169 ? 8.677 4.163 -17.851 1.00 98.56 169 ILE A CA 1
ATOM 1351 C C . ILE A 1 169 ? 8.600 3.707 -19.314 1.00 98.56 169 ILE A C 1
ATOM 1353 O O . ILE A 1 169 ? 9.602 3.229 -19.858 1.00 98.56 169 ILE A O 1
ATOM 1357 N N . PRO A 1 170 ? 7.439 3.845 -19.977 1.00 98.56 170 PRO A N 1
ATOM 1358 C CA . PRO A 1 170 ? 7.329 3.629 -21.415 1.00 98.56 170 PRO A CA 1
ATOM 1359 C C . PRO A 1 170 ? 8.161 4.654 -22.196 1.00 98.56 170 PRO A C 1
ATOM 1361 O O . PRO A 1 170 ? 8.251 5.814 -21.807 1.00 98.56 170 PRO A O 1
ATOM 1364 N N . THR A 1 171 ? 8.722 4.246 -23.331 1.00 97.44 171 THR A N 1
ATOM 1365 C CA . THR A 1 171 ? 9.520 5.123 -24.216 1.00 97.44 171 THR A CA 1
ATOM 1366 C C . THR A 1 171 ? 8.685 5.862 -25.265 1.00 97.44 171 THR A C 1
ATOM 1368 O O . THR A 1 171 ? 9.233 6.615 -26.062 1.00 97.44 171 THR A O 1
ATOM 1371 N N . GLY A 1 172 ? 7.379 5.582 -25.341 1.00 94.12 172 GLY A N 1
ATOM 1372 C CA . GLY A 1 172 ? 6.513 6.050 -26.429 1.00 94.12 172 GLY A CA 1
ATOM 1373 C C . GLY A 1 172 ? 6.583 5.198 -27.699 1.00 94.12 172 GLY A C 1
ATOM 1374 O O . GLY A 1 172 ? 5.938 5.537 -28.687 1.00 94.12 172 GLY A O 1
ATOM 1375 N N . ARG A 1 173 ? 7.309 4.070 -27.683 1.00 94.75 173 ARG A N 1
ATOM 1376 C CA . ARG A 1 173 ? 7.261 3.052 -28.746 1.00 94.75 173 ARG A CA 1
ATOM 1377 C C . ARG A 1 173 ? 6.206 1.991 -28.448 1.00 94.75 173 ARG A C 1
ATOM 1379 O O . ARG A 1 173 ? 5.991 1.623 -27.296 1.00 94.75 173 ARG A O 1
ATOM 1386 N N . ALA A 1 174 ? 5.576 1.471 -29.500 1.00 91.06 174 ALA A N 1
ATOM 1387 C CA . ALA A 1 174 ? 4.650 0.352 -29.380 1.00 91.06 174 ALA A CA 1
ATOM 1388 C C . ALA A 1 174 ? 5.383 -0.920 -28.922 1.00 91.06 174 ALA A C 1
ATOM 1390 O O . ALA A 1 174 ? 6.494 -1.201 -29.377 1.00 91.06 174 ALA A O 1
ATOM 1391 N N . VAL A 1 175 ? 4.741 -1.699 -28.050 1.00 92.62 175 VAL A N 1
ATOM 1392 C CA . VAL A 1 175 ? 5.242 -3.014 -27.635 1.00 92.62 175 VAL A CA 1
ATOM 1393 C C . VAL A 1 175 ? 5.116 -3.984 -28.815 1.00 92.62 175 VAL A C 1
ATOM 1395 O O . VAL A 1 175 ? 4.012 -4.135 -29.345 1.00 92.62 175 VAL A O 1
ATOM 1398 N N . PRO A 1 176 ? 6.200 -4.656 -29.240 1.00 90.44 176 PRO A N 1
ATOM 1399 C CA . PRO A 1 176 ? 6.122 -5.667 -30.288 1.00 90.44 176 PRO A CA 1
ATOM 1400 C C . PRO A 1 176 ? 5.201 -6.830 -29.897 1.00 90.44 176 PRO A C 1
ATOM 1402 O O . PRO A 1 176 ? 5.222 -7.297 -28.761 1.00 90.44 176 PRO A O 1
ATOM 1405 N N . GLY A 1 177 ? 4.416 -7.348 -30.845 1.00 89.94 177 GLY A N 1
ATOM 1406 C CA . GLY A 1 177 ? 3.459 -8.432 -30.575 1.00 89.94 177 GLY A CA 1
ATOM 1407 C C . GLY A 1 177 ? 4.089 -9.789 -30.226 1.00 89.94 177 GLY A C 1
ATOM 1408 O O . GLY A 1 177 ? 3.374 -10.701 -29.828 1.00 89.94 177 GLY A O 1
ATOM 1409 N N . ASN A 1 178 ? 5.407 -9.935 -30.379 1.00 93.19 178 ASN A N 1
ATOM 1410 C CA . ASN A 1 178 ? 6.149 -11.164 -30.099 1.00 93.19 178 ASN A CA 1
ATOM 1411 C C . ASN A 1 178 ? 6.780 -11.208 -28.698 1.00 93.19 178 ASN A C 1
ATOM 1413 O O . ASN A 1 178 ? 7.475 -12.180 -28.410 1.00 93.19 178 ASN A O 1
ATOM 1417 N N . VAL A 1 179 ? 6.573 -10.191 -27.850 1.00 96.19 179 VAL A N 1
ATOM 1418 C CA . VAL A 1 179 ? 7.081 -10.244 -26.473 1.00 96.19 179 VAL A CA 1
ATOM 1419 C C . VAL A 1 179 ? 6.316 -11.273 -25.637 1.00 96.19 179 VAL A C 1
ATOM 1421 O O . VAL A 1 179 ? 5.127 -11.526 -25.867 1.00 96.19 179 VAL A O 1
ATOM 1424 N N . SER A 1 180 ? 6.984 -11.843 -24.639 1.00 97.75 180 SER A N 1
ATOM 1425 C CA . SER A 1 180 ? 6.415 -12.851 -23.748 1.00 97.75 180 SER A CA 1
ATOM 1426 C C . SER A 1 180 ? 5.172 -12.358 -22.992 1.00 97.75 180 SER A C 1
ATOM 1428 O O . SER A 1 180 ? 4.982 -11.166 -22.740 1.00 97.75 180 SER A O 1
ATOM 1430 N N . SER A 1 181 ? 4.324 -13.292 -22.545 1.00 97.25 181 SER A N 1
ATOM 1431 C CA . SER A 1 181 ? 3.166 -12.953 -21.701 1.00 97.25 181 SER A CA 1
ATOM 1432 C C . SER A 1 181 ? 3.578 -12.241 -20.406 1.00 97.25 181 SER A C 1
ATOM 1434 O O . SER A 1 181 ? 2.854 -11.363 -19.939 1.00 97.25 181 SER A O 1
ATOM 1436 N N . ALA A 1 182 ? 4.732 -12.598 -19.831 1.00 97.56 182 ALA A N 1
ATOM 1437 C CA . ALA A 1 182 ? 5.265 -11.933 -18.647 1.00 97.56 182 ALA A CA 1
ATOM 1438 C C . ALA A 1 182 ? 5.671 -10.484 -18.966 1.00 97.56 182 ALA A C 1
ATOM 1440 O O . ALA A 1 182 ? 5.324 -9.577 -18.212 1.00 97.56 182 ALA A O 1
ATOM 1441 N N . ALA A 1 183 ? 6.314 -10.238 -20.113 1.00 98.31 183 ALA A N 1
ATOM 1442 C CA . ALA A 1 183 ? 6.618 -8.888 -20.587 1.00 98.31 183 ALA A CA 1
ATOM 1443 C C . ALA A 1 183 ? 5.352 -8.052 -20.822 1.00 98.31 183 ALA A C 1
ATOM 1445 O O . ALA A 1 183 ? 5.312 -6.891 -20.425 1.00 98.31 183 ALA A O 1
ATOM 1446 N N . GLN A 1 184 ? 4.275 -8.627 -21.367 1.00 97.75 184 GLN A N 1
ATOM 1447 C CA . GLN A 1 184 ? 3.000 -7.909 -21.520 1.00 97.75 184 GLN A CA 1
ATOM 1448 C C . GLN A 1 184 ? 2.400 -7.497 -20.164 1.00 97.75 184 GLN A C 1
ATOM 1450 O O . GLN A 1 184 ? 1.982 -6.350 -19.986 1.00 97.75 184 GLN A O 1
ATOM 1455 N N . GLN A 1 185 ? 2.403 -8.408 -19.186 1.00 97.44 185 GLN A N 1
ATOM 1456 C CA . GLN A 1 185 ? 1.944 -8.133 -17.821 1.00 97.44 185 GLN A CA 1
ATOM 1457 C C . GLN A 1 185 ? 2.793 -7.046 -17.150 1.00 97.44 185 GLN A C 1
ATOM 1459 O O . GLN A 1 185 ? 2.249 -6.071 -16.629 1.00 97.44 185 GLN A O 1
ATOM 1464 N N . VAL A 1 186 ? 4.121 -7.160 -17.213 1.00 97.94 186 VAL A N 1
ATOM 1465 C CA . VAL A 1 186 ? 5.057 -6.175 -16.652 1.00 97.94 186 VAL A CA 1
ATOM 1466 C C . VAL A 1 186 ? 4.895 -4.811 -17.327 1.00 97.94 186 VAL A C 1
ATOM 1468 O O . VAL A 1 186 ? 4.836 -3.791 -16.639 1.00 97.94 186 VAL A O 1
AT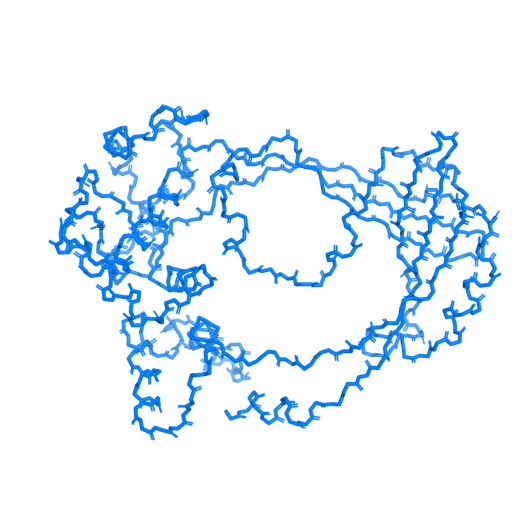OM 1471 N N . PHE A 1 187 ? 4.726 -4.772 -18.650 1.00 98.06 187 PHE A N 1
ATOM 1472 C CA . PHE A 1 187 ? 4.477 -3.524 -19.366 1.00 98.06 187 PHE A CA 1
ATOM 1473 C C . PHE A 1 187 ? 3.161 -2.870 -18.953 1.00 98.06 187 PHE A C 1
ATOM 1475 O O . PHE A 1 187 ? 3.124 -1.651 -18.818 1.00 98.06 187 PHE A O 1
ATOM 1482 N N . SER A 1 188 ? 2.093 -3.638 -18.699 1.00 96.62 188 SER A N 1
ATOM 1483 C CA . SER A 1 188 ? 0.836 -3.047 -18.217 1.00 96.62 188 SER A CA 1
ATOM 1484 C C . SER A 1 188 ? 1.003 -2.321 -16.878 1.00 96.62 188 SER A C 1
ATOM 1486 O O . SER A 1 188 ? 0.438 -1.244 -16.708 1.00 96.62 188 SER A O 1
ATOM 1488 N N . LEU A 1 189 ? 1.854 -2.832 -15.976 1.00 96.88 189 LEU A N 1
ATOM 1489 C CA . LEU A 1 189 ? 2.178 -2.144 -14.724 1.00 96.88 189 LEU A CA 1
ATOM 1490 C C . LEU A 1 189 ? 2.906 -0.831 -15.011 1.00 96.88 189 LEU A C 1
ATOM 1492 O O . LEU A 1 189 ? 2.491 0.222 -14.529 1.00 96.88 189 LEU A O 1
ATOM 1496 N N . ILE A 1 190 ? 3.972 -0.888 -15.816 1.00 98.00 190 ILE A N 1
ATOM 1497 C CA . ILE A 1 190 ? 4.789 0.279 -16.181 1.00 98.00 190 ILE A CA 1
ATOM 1498 C C . ILE A 1 190 ? 3.924 1.355 -16.860 1.00 98.00 190 ILE A C 1
ATOM 1500 O O . ILE A 1 190 ? 4.009 2.533 -16.511 1.00 98.00 190 ILE A O 1
ATOM 1504 N N . ARG A 1 191 ? 3.053 0.944 -17.789 1.00 97.31 191 ARG A N 1
ATOM 1505 C CA . ARG A 1 191 ? 2.077 1.803 -18.465 1.00 97.31 191 ARG A CA 1
ATOM 1506 C C . ARG A 1 191 ? 1.159 2.481 -17.458 1.00 97.31 191 ARG A C 1
ATOM 1508 O O . ARG A 1 191 ? 1.080 3.705 -17.453 1.00 97.31 191 ARG A O 1
ATOM 1515 N N . ASP A 1 192 ? 0.464 1.709 -16.628 1.00 96.38 192 ASP A N 1
ATOM 1516 C CA . ASP A 1 192 ? -0.550 2.257 -15.727 1.00 96.38 192 ASP A CA 1
ATOM 1517 C C . ASP A 1 192 ? 0.084 3.199 -14.694 1.00 96.38 192 ASP A C 1
ATOM 1519 O O . ASP A 1 192 ? -0.458 4.270 -14.424 1.00 96.38 192 ASP A O 1
ATOM 1523 N N . ALA A 1 193 ? 1.268 2.859 -14.170 1.00 97.00 193 ALA A N 1
ATOM 1524 C CA . ALA A 1 193 ? 2.026 3.731 -13.276 1.00 97.00 193 ALA A CA 1
ATOM 1525 C C . ALA A 1 193 ? 2.399 5.066 -13.939 1.00 97.00 193 ALA A C 1
ATOM 1527 O O . ALA A 1 193 ? 2.233 6.115 -13.320 1.00 97.00 193 ALA A O 1
ATOM 1528 N N . TYR A 1 194 ? 2.844 5.047 -15.200 1.00 98.12 194 TYR A N 1
ATOM 1529 C CA . TYR A 1 194 ? 3.164 6.268 -15.941 1.00 98.12 194 TYR A CA 1
ATOM 1530 C C . TYR A 1 194 ? 1.923 7.124 -16.219 1.00 98.12 194 TYR A C 1
ATOM 1532 O O . TYR A 1 194 ? 1.941 8.329 -15.979 1.00 98.12 194 TYR A O 1
ATOM 1540 N N . VAL A 1 195 ? 0.823 6.512 -16.671 1.00 98.06 195 VAL A N 1
ATOM 1541 C CA . VAL A 1 195 ? -0.433 7.220 -16.973 1.00 98.06 195 VAL A CA 1
ATOM 1542 C C . VAL A 1 195 ? -0.986 7.925 -15.729 1.00 98.06 195 VAL A C 1
ATOM 1544 O O . VAL A 1 195 ? -1.399 9.084 -15.811 1.00 98.06 195 VAL A O 1
ATOM 1547 N N . ARG A 1 196 ? -0.927 7.275 -14.558 1.00 97.25 196 ARG A N 1
ATOM 1548 C CA . ARG A 1 196 ? -1.397 7.838 -13.280 1.00 97.25 196 ARG A CA 1
ATOM 1549 C C . ARG A 1 196 ? -0.683 9.135 -12.882 1.00 97.25 196 ARG A C 1
ATOM 1551 O O . ARG A 1 196 ? -1.317 9.975 -12.252 1.00 97.25 196 ARG A O 1
ATOM 1558 N N . LEU A 1 197 ? 0.570 9.360 -13.297 1.00 97.75 197 LEU A N 1
ATOM 1559 C CA . LEU A 1 197 ? 1.293 10.620 -13.027 1.00 97.75 197 LEU A CA 1
ATOM 1560 C C . LEU A 1 197 ? 0.605 11.850 -13.636 1.00 97.75 197 LEU A C 1
ATOM 1562 O O . LEU A 1 197 ? 0.846 12.981 -13.212 1.00 97.75 197 LEU A O 1
ATOM 1566 N N . PHE A 1 198 ? -0.227 11.629 -14.653 1.00 98.25 198 PHE A N 1
ATOM 1567 C CA . PHE A 1 198 ? -0.932 12.670 -15.388 1.00 98.25 198 PHE A CA 1
ATOM 1568 C C . PHE A 1 198 ? -2.417 12.728 -15.046 1.00 98.25 198 PHE A C 1
ATOM 1570 O O . PHE A 1 198 ? -3.138 13.515 -15.656 1.00 98.25 198 PHE A O 1
ATOM 1577 N N . MET A 1 199 ? -2.877 11.956 -14.062 1.00 97.50 199 MET A N 1
ATOM 1578 C CA . MET A 1 199 ? -4.240 11.999 -13.532 1.00 97.50 199 MET A CA 1
ATOM 1579 C C . MET A 1 199 ? -4.316 12.914 -12.301 1.00 97.50 199 MET A C 1
ATOM 1581 O O . MET A 1 199 ? -3.297 13.158 -11.657 1.00 97.50 199 MET A O 1
ATOM 1585 N N . PRO A 1 200 ? -5.493 13.467 -11.960 1.00 96.88 200 PRO A N 1
ATOM 1586 C CA . PRO A 1 200 ? -5.652 14.226 -10.725 1.00 96.88 200 PRO A CA 1
ATOM 1587 C C . PRO A 1 200 ? -5.442 13.334 -9.486 1.00 96.88 200 PRO A C 1
ATOM 1589 O O . PRO A 1 200 ? -5.674 12.121 -9.560 1.00 96.88 200 PRO A O 1
ATOM 1592 N N . PRO A 1 201 ? -5.056 13.922 -8.339 1.00 96.31 201 PRO A N 1
ATOM 1593 C CA . PRO A 1 201 ? -4.968 13.187 -7.085 1.00 96.31 201 PRO A CA 1
ATOM 1594 C C . PRO A 1 201 ? -6.323 12.581 -6.707 1.00 96.31 201 PRO A C 1
ATOM 1596 O O . PRO A 1 201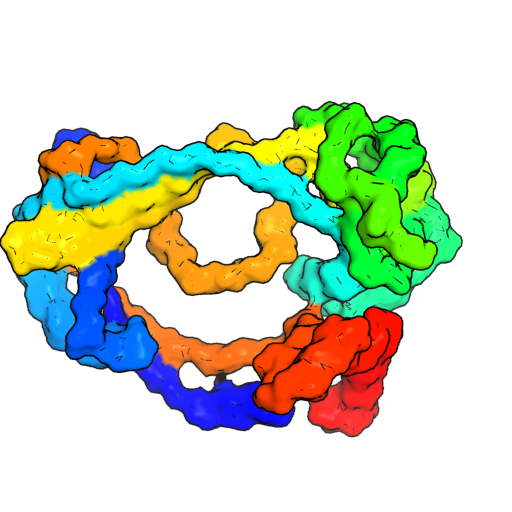 ? -7.390 13.101 -7.054 1.00 96.31 201 PRO A O 1
ATOM 1599 N N . GLU A 1 202 ? -6.280 11.481 -5.960 1.00 95.75 202 GLU A N 1
ATOM 1600 C CA . GLU A 1 202 ? -7.461 10.989 -5.263 1.00 95.75 202 GLU A CA 1
ATOM 1601 C C . GLU A 1 202 ? -7.820 11.988 -4.161 1.00 95.75 202 GLU A C 1
ATOM 1603 O O . GLU A 1 202 ? -6.980 12.316 -3.324 1.00 95.75 202 GLU A O 1
ATOM 1608 N N . ARG A 1 203 ? -9.075 12.434 -4.121 1.00 96.00 203 ARG A N 1
ATOM 1609 C CA . ARG A 1 203 ? -9.625 13.188 -2.996 1.00 96.00 203 ARG A CA 1
ATOM 1610 C C . ARG A 1 203 ? -10.479 12.269 -2.154 1.00 96.00 203 ARG A C 1
ATOM 1612 O O . ARG A 1 203 ? -11.429 11.664 -2.656 1.00 96.00 203 ARG A O 1
ATOM 1619 N N . TYR A 1 204 ? -10.185 12.200 -0.870 1.00 93.44 204 TYR A N 1
ATOM 1620 C CA . TYR A 1 204 ? -10.957 11.410 0.074 1.00 93.44 204 TYR A CA 1
ATOM 1621 C C . TYR A 1 204 ? -11.135 12.165 1.378 1.00 93.44 204 TYR A C 1
ATOM 1623 O O . TYR A 1 204 ? -10.436 13.122 1.687 1.00 93.44 204 TYR A O 1
ATOM 1631 N N . GLU A 1 205 ? -12.092 11.710 2.158 1.00 94.00 205 GLU A N 1
ATOM 1632 C CA . GLU A 1 205 ? -12.407 12.249 3.458 1.00 94.00 205 GLU A CA 1
ATOM 1633 C C . GLU A 1 205 ? -12.231 11.164 4.503 1.00 94.00 205 GLU A C 1
ATOM 1635 O O . GLU A 1 205 ? -12.742 10.059 4.340 1.00 94.00 205 GLU A O 1
ATOM 1640 N N . THR A 1 206 ? -11.540 11.482 5.590 1.00 93.62 206 THR A N 1
ATOM 1641 C CA . THR A 1 206 ? -11.533 10.644 6.787 1.00 93.62 206 THR A CA 1
ATOM 1642 C C . THR A 1 206 ? -12.458 11.245 7.825 1.00 93.62 206 THR A C 1
ATOM 1644 O O . THR A 1 206 ? -12.336 12.433 8.149 1.00 93.62 206 THR A O 1
ATOM 1647 N N . ARG A 1 207 ? -13.331 10.414 8.382 1.00 94.81 207 ARG A N 1
ATOM 1648 C CA . ARG A 1 207 ? -14.125 10.726 9.564 1.00 94.81 207 ARG A CA 1
ATOM 1649 C C . ARG A 1 207 ? -13.641 9.884 10.727 1.00 94.81 207 ARG A C 1
ATOM 1651 O O . ARG A 1 207 ? -13.350 8.704 10.561 1.00 94.81 207 ARG A O 1
ATOM 1658 N N . GLU A 1 208 ? -13.580 10.489 11.897 1.00 95.25 208 GLU A N 1
ATOM 1659 C CA . GLU A 1 208 ? -13.278 9.798 13.142 1.00 95.25 208 GLU A CA 1
ATOM 1660 C C . GLU A 1 208 ? -14.175 10.341 14.247 1.00 95.25 208 GLU A C 1
ATOM 1662 O O . GLU A 1 208 ? -14.294 11.559 14.396 1.00 95.25 208 GLU A O 1
ATOM 1667 N N . ALA A 1 209 ? -14.775 9.441 15.018 1.00 96.81 209 ALA A N 1
ATOM 1668 C CA . ALA A 1 209 ? -15.634 9.766 16.142 1.00 96.81 209 ALA A CA 1
ATOM 1669 C C . ALA A 1 209 ? -15.207 9.003 17.400 1.00 96.81 209 ALA A C 1
ATOM 1671 O O . ALA A 1 209 ? -14.805 7.842 17.308 1.00 96.81 209 ALA A O 1
ATOM 1672 N N . ILE A 1 210 ? -15.328 9.657 18.554 1.00 97.81 210 ILE A N 1
ATOM 1673 C CA . ILE A 1 210 ? -15.277 9.028 19.875 1.00 97.81 210 ILE A CA 1
ATOM 1674 C C . ILE A 1 210 ? -16.644 9.219 20.527 1.00 97.81 210 ILE A C 1
ATOM 1676 O O . ILE A 1 210 ? -17.151 10.341 20.594 1.00 97.81 210 ILE A O 1
ATOM 1680 N N . PHE A 1 211 ? -17.222 8.122 20.998 1.00 97.94 211 PHE A N 1
ATOM 1681 C CA . PHE A 1 211 ? -18.500 8.067 21.694 1.00 97.94 211 PHE A CA 1
ATOM 1682 C C . PHE A 1 211 ? -18.246 7.733 23.157 1.00 97.94 211 PHE A C 1
ATOM 1684 O O . PHE A 1 211 ? -17.619 6.716 23.445 1.00 97.94 211 PHE A O 1
ATOM 1691 N N . ALA A 1 212 ? -18.732 8.572 24.065 1.00 98.06 212 ALA A N 1
ATOM 1692 C CA . ALA A 1 212 ? -18.615 8.369 25.501 1.00 98.06 212 ALA A CA 1
ATOM 1693 C C . ALA A 1 212 ? -19.965 7.934 26.078 1.00 98.06 212 ALA A C 1
ATOM 1695 O O . ALA A 1 212 ? -20.964 8.650 25.958 1.00 98.06 212 ALA A O 1
ATOM 1696 N N . PHE A 1 213 ? -19.989 6.765 26.709 1.00 96.81 213 PHE A N 1
ATOM 1697 C CA . PHE A 1 213 ? -21.137 6.269 27.462 1.00 96.81 213 PHE A CA 1
ATOM 1698 C C . PHE A 1 213 ? -21.137 6.846 28.878 1.00 96.81 213 PHE A C 1
ATOM 1700 O O . PHE A 1 213 ? -20.087 7.176 29.434 1.00 96.81 213 PHE A O 1
ATOM 1707 N N . SER A 1 214 ? -22.311 6.917 29.511 1.00 90.75 214 SER A N 1
ATOM 1708 C CA . SER A 1 214 ? -22.441 7.395 30.897 1.00 90.75 214 SER A CA 1
ATOM 1709 C C . SER A 1 214 ? -21.665 6.554 31.914 1.00 90.75 214 SER A C 1
ATOM 1711 O O . SER A 1 214 ? -21.334 7.047 32.987 1.00 90.75 214 SER A O 1
ATOM 1713 N N . SER A 1 215 ? -21.348 5.302 31.579 1.00 88.25 215 SER A N 1
ATOM 1714 C CA . SER A 1 215 ? -20.504 4.428 32.396 1.00 88.25 215 SER A CA 1
ATOM 1715 C C . SER A 1 215 ? -19.018 4.814 32.397 1.00 88.25 215 SER A C 1
ATOM 1717 O O . SER A 1 215 ? -18.246 4.201 33.124 1.00 88.25 215 SER A O 1
ATOM 1719 N N . GLY A 1 216 ? -18.599 5.762 31.550 1.00 91.31 216 GLY A N 1
ATOM 1720 C CA . GLY A 1 216 ? -17.195 6.136 31.341 1.00 91.31 216 GLY A CA 1
ATOM 1721 C C . GLY A 1 216 ? -16.489 5.379 30.210 1.00 91.31 216 GLY A C 1
ATOM 1722 O O . GLY A 1 216 ? -15.341 5.691 29.900 1.00 91.31 216 GLY A O 1
ATOM 1723 N N . GLU A 1 217 ? -17.170 4.430 29.559 1.00 96.06 217 GLU A N 1
ATOM 1724 C CA . GLU A 1 217 ? -16.602 3.667 28.442 1.00 96.06 217 GLU A CA 1
ATOM 1725 C C . GLU A 1 217 ? -16.580 4.489 27.165 1.00 96.06 217 GLU A C 1
ATOM 1727 O O . GLU A 1 217 ? -17.517 5.244 26.879 1.00 96.06 217 GLU A O 1
ATOM 1732 N N . ARG A 1 218 ? -15.533 4.291 26.363 1.00 97.69 218 ARG A N 1
ATOM 1733 C CA . ARG A 1 218 ? -15.375 4.980 25.087 1.00 97.69 218 ARG A CA 1
ATOM 1734 C C . ARG A 1 218 ? -15.331 4.020 23.919 1.00 97.69 218 ARG A C 1
ATOM 1736 O O . ARG A 1 218 ? -14.710 2.964 23.980 1.00 97.69 218 ARG A O 1
ATOM 1743 N N . PHE A 1 219 ? -15.952 4.431 22.827 1.00 97.06 219 PHE A N 1
ATOM 1744 C CA . PHE A 1 219 ? -15.965 3.700 21.572 1.00 97.06 219 PHE A CA 1
ATOM 1745 C C . PHE A 1 219 ? -15.476 4.597 20.446 1.00 97.06 219 PHE A C 1
ATOM 1747 O O . PHE A 1 219 ? -15.820 5.775 20.392 1.00 97.06 219 PHE A O 1
ATOM 1754 N N . ARG A 1 220 ? -14.685 4.043 19.531 1.00 96.12 220 ARG A N 1
ATOM 1755 C CA . ARG A 1 220 ? -14.118 4.763 18.394 1.00 96.12 220 ARG A CA 1
ATOM 1756 C C . ARG A 1 220 ? -14.677 4.218 17.090 1.00 96.12 220 ARG A C 1
ATOM 1758 O O . ARG A 1 220 ? -14.667 3.011 16.861 1.00 96.12 220 ARG A O 1
ATOM 1765 N N . ALA A 1 221 ? -15.100 5.117 16.212 1.00 94.50 221 ALA A N 1
ATOM 1766 C CA . ALA A 1 221 ? -15.397 4.802 14.821 1.00 94.50 221 ALA A CA 1
ATOM 1767 C C . ALA A 1 221 ? -14.460 5.592 13.910 1.00 94.50 221 ALA A C 1
ATOM 1769 O O . ALA A 1 221 ? -14.168 6.763 14.155 1.00 94.50 221 ALA A O 1
ATOM 1770 N N . HIS A 1 222 ? -14.011 4.956 12.836 1.00 91.94 222 HIS A N 1
ATOM 1771 C CA . HIS A 1 222 ? -13.247 5.590 11.774 1.00 91.94 222 HIS A CA 1
ATOM 1772 C C . HIS A 1 222 ? -13.863 5.198 10.438 1.00 91.94 222 HIS A C 1
ATOM 1774 O O . HIS A 1 222 ? -14.406 4.107 10.302 1.00 91.94 222 HIS A O 1
ATOM 1780 N N . SER A 1 223 ? -13.809 6.089 9.457 1.00 90.25 223 SER A N 1
ATOM 1781 C CA . SER A 1 223 ? -14.227 5.770 8.099 1.00 90.25 223 SER A CA 1
ATOM 1782 C C . SER A 1 223 ? -13.509 6.643 7.087 1.00 90.25 223 SER A C 1
ATOM 1784 O O . SER A 1 223 ? -13.150 7.788 7.373 1.00 90.25 223 SER A O 1
ATOM 1786 N N . ARG A 1 224 ? -13.337 6.106 5.881 1.00 89.00 224 ARG A N 1
ATOM 1787 C CA . ARG A 1 224 ? -12.770 6.803 4.731 1.00 89.00 224 ARG A CA 1
ATOM 1788 C C . ARG A 1 224 ? -13.777 6.786 3.588 1.00 89.00 224 ARG A C 1
ATOM 1790 O O . ARG A 1 224 ? -14.217 5.718 3.174 1.00 89.00 224 ARG A O 1
ATOM 1797 N N . PHE A 1 225 ? -14.075 7.960 3.046 1.00 88.00 225 PHE A N 1
ATOM 1798 C CA . PHE A 1 225 ? -14.982 8.156 1.920 1.00 88.00 225 PHE A CA 1
ATOM 1799 C C . PHE A 1 225 ? -14.213 8.726 0.734 1.00 88.00 225 PHE A C 1
ATOM 1801 O O . PHE A 1 225 ? -13.631 9.804 0.833 1.00 88.00 225 PHE A O 1
ATOM 1808 N N . THR A 1 226 ? -14.216 8.035 -0.401 1.00 91.06 226 THR A N 1
ATOM 1809 C CA . THR A 1 226 ? -13.674 8.598 -1.642 1.00 91.06 226 THR A CA 1
ATOM 1810 C C . THR A 1 226 ? -14.620 9.685 -2.152 1.00 91.06 226 THR A C 1
ATOM 1812 O O . THR A 1 226 ? -15.788 9.418 -2.420 1.00 91.06 226 THR A O 1
ATOM 1815 N N . LEU A 1 227 ? -14.115 10.914 -2.281 1.00 93.25 227 LEU A N 1
ATOM 1816 C CA . LEU A 1 227 ? -14.852 12.053 -2.838 1.00 93.25 227 LEU A CA 1
ATOM 1817 C C . LEU A 1 227 ? -14.631 12.154 -4.349 1.00 93.25 227 LEU A C 1
ATOM 1819 O O . LEU A 1 227 ? -15.571 12.374 -5.109 1.00 93.25 227 LEU A O 1
ATOM 1823 N N . LYS A 1 228 ? -13.376 11.998 -4.786 1.00 94.88 228 LYS A N 1
ATOM 1824 C CA . LYS A 1 228 ? -12.983 11.884 -6.193 1.00 94.88 228 LYS A CA 1
ATOM 1825 C C . LYS A 1 228 ? -11.899 10.813 -6.319 1.00 94.88 228 LYS A C 1
ATOM 1827 O O . LYS A 1 228 ? -10.866 10.953 -5.672 1.00 94.88 228 LYS A O 1
ATOM 1832 N N . PRO A 1 229 ? -12.084 9.775 -7.142 1.00 92.56 229 PRO A N 1
ATOM 1833 C CA . PRO A 1 229 ? -11.123 8.673 -7.223 1.00 92.56 229 PRO A CA 1
ATOM 1834 C C . PRO A 1 229 ? -9.784 9.081 -7.866 1.00 92.56 229 PRO A C 1
ATOM 1836 O O . PRO A 1 229 ? -8.734 8.566 -7.479 1.00 92.56 229 PRO A O 1
ATOM 1839 N N . GLY A 1 230 ? -9.785 10.038 -8.799 1.00 94.88 230 GLY A N 1
ATOM 1840 C CA . GLY A 1 230 ? -8.567 10.518 -9.456 1.00 94.88 230 GLY A CA 1
ATOM 1841 C C . GLY A 1 230 ? -7.762 9.379 -10.085 1.00 94.88 230 GLY A C 1
ATOM 1842 O O . GLY A 1 230 ? -8.322 8.523 -10.763 1.00 94.88 230 GLY A O 1
ATOM 1843 N N . TRP A 1 231 ? -6.455 9.329 -9.834 1.00 94.88 231 TRP A N 1
ATOM 1844 C CA . TRP A 1 231 ? -5.578 8.275 -10.358 1.00 94.88 231 TRP A CA 1
ATOM 1845 C C . TRP A 1 231 ? -5.990 6.842 -9.969 1.00 94.88 231 TRP A C 1
ATOM 1847 O O . TRP A 1 231 ? -5.626 5.897 -10.672 1.00 94.88 231 TRP A O 1
ATOM 1857 N N . THR A 1 232 ? -6.754 6.656 -8.882 1.00 92.06 232 THR A N 1
ATOM 1858 C CA . THR A 1 232 ? -7.185 5.318 -8.436 1.00 92.06 232 THR A CA 1
ATOM 1859 C C . THR A 1 232 ? -8.228 4.672 -9.353 1.00 92.06 232 THR A C 1
ATOM 1861 O O . THR A 1 232 ? -8.443 3.466 -9.247 1.00 92.06 232 THR A O 1
ATOM 1864 N N . GLU A 1 233 ? -8.817 5.412 -10.305 1.00 89.69 233 GLU A N 1
ATOM 1865 C CA . GLU A 1 233 ? -9.711 4.847 -11.333 1.00 89.69 233 GLU A CA 1
ATOM 1866 C C . GLU A 1 233 ? -9.014 3.793 -12.208 1.00 89.69 233 GLU A C 1
ATOM 1868 O O . GLU A 1 233 ? -9.646 2.832 -12.638 1.00 89.69 233 GLU A O 1
ATOM 1873 N N . LEU A 1 234 ? -7.697 3.916 -12.421 1.00 87.31 234 LEU A N 1
ATOM 1874 C CA . LEU A 1 234 ? -6.888 2.913 -13.128 1.00 87.31 234 LEU A CA 1
ATOM 1875 C C . LEU A 1 234 ? -6.418 1.768 -12.212 1.00 87.31 234 LEU A C 1
ATOM 1877 O O . LEU A 1 234 ? -5.491 1.030 -12.556 1.00 87.31 234 LEU A O 1
ATOM 1881 N N . GLY A 1 235 ? -6.994 1.635 -11.016 1.00 80.00 235 GLY A N 1
ATOM 1882 C CA . GLY A 1 235 ? -6.515 0.740 -9.966 1.00 80.00 235 GLY A CA 1
ATOM 1883 C C . GLY A 1 235 ? -5.167 1.182 -9.382 1.00 80.00 235 GLY A C 1
ATOM 1884 O O . GLY A 1 235 ? -4.687 2.285 -9.630 1.00 80.00 235 GLY A O 1
ATOM 1885 N N . GLY A 1 236 ? -4.528 0.315 -8.592 1.00 67.50 236 GLY A N 1
ATOM 1886 C CA . GLY A 1 236 ? -3.207 0.601 -8.005 1.00 67.50 236 GLY A CA 1
ATOM 1887 C C . GLY A 1 236 ? -3.210 1.138 -6.580 1.00 67.50 236 GLY A C 1
ATOM 1888 O O . GLY A 1 236 ? -2.140 1.256 -5.996 1.00 67.50 236 GLY A O 1
ATOM 1889 N N . ALA A 1 237 ? -4.377 1.363 -5.971 1.00 63.81 237 ALA A N 1
ATOM 1890 C CA . ALA A 1 237 ? -4.462 1.542 -4.518 1.00 63.81 237 ALA A CA 1
ATOM 1891 C C . ALA A 1 237 ? -3.903 0.313 -3.775 1.00 63.81 237 ALA A C 1
ATOM 1893 O O . ALA A 1 237 ? -3.177 0.455 -2.796 1.00 63.81 237 ALA A O 1
ATOM 1894 N N . ASP A 1 238 ? -4.144 -0.881 -4.319 1.00 63.06 238 ASP A N 1
ATOM 1895 C CA . ASP A 1 238 ? -3.574 -2.127 -3.809 1.00 63.06 238 ASP A CA 1
ATOM 1896 C C . ASP A 1 238 ? -2.083 -2.267 -4.116 1.00 63.06 238 ASP A C 1
ATOM 1898 O O . ASP A 1 238 ? -1.491 -3.253 -3.700 1.00 63.06 238 ASP A O 1
ATOM 1902 N N . ASP A 1 239 ? -1.448 -1.331 -4.842 1.00 68.12 239 ASP A N 1
ATOM 1903 C CA . ASP A 1 239 ? -0.011 -1.400 -5.102 1.00 68.12 239 ASP A CA 1
ATOM 1904 C C . ASP A 1 239 ? 0.822 -1.012 -3.859 1.00 68.12 239 ASP A C 1
ATOM 1906 O O . ASP A 1 239 ? 2.010 -1.354 -3.762 1.00 68.12 239 ASP A O 1
ATOM 1910 N N . GLU A 1 240 ? 0.198 -0.391 -2.859 1.00 64.31 240 GLU A N 1
ATOM 1911 C CA . GLU A 1 240 ? 0.761 -0.169 -1.526 1.00 64.31 240 GLU A CA 1
ATOM 1912 C C . GLU A 1 240 ? 0.703 -1.458 -0.685 1.00 64.31 240 GLU A C 1
ATOM 1914 O O . GLU A 1 240 ? -0.165 -2.307 -0.908 1.00 64.31 240 GLU A O 1
ATOM 1919 N N . PRO A 1 241 ? 1.657 -1.698 0.231 1.00 49.28 241 PRO A N 1
ATOM 1920 C CA . PRO A 1 241 ? 1.498 -2.758 1.218 1.00 49.28 241 PRO A CA 1
ATOM 1921 C C . PRO A 1 241 ? 0.230 -2.481 2.032 1.00 49.28 241 PRO A C 1
ATOM 1923 O O . PRO A 1 241 ? 0.062 -1.400 2.588 1.00 49.28 241 PRO A O 1
ATOM 1926 N N . VAL A 1 242 ? -0.680 -3.450 2.060 1.00 46.16 242 VAL A N 1
ATOM 1927 C CA . VAL A 1 242 ? -1.889 -3.363 2.873 1.00 46.16 242 VAL A CA 1
ATOM 1928 C C . VAL A 1 242 ? -1.484 -3.688 4.307 1.00 46.16 242 VAL A C 1
ATOM 1930 O O . VAL A 1 242 ? -1.158 -4.838 4.598 1.00 46.16 242 VAL A O 1
ATOM 1933 N N . GLU A 1 243 ? -1.498 -2.700 5.197 1.00 40.28 243 GLU A N 1
ATOM 1934 C CA . GLU A 1 243 ? -1.595 -2.983 6.629 1.00 40.28 243 GLU A CA 1
ATOM 1935 C C . GLU A 1 243 ? -2.985 -3.596 6.855 1.00 40.28 243 GLU A C 1
ATOM 1937 O O . GLU A 1 243 ? -4.016 -2.973 6.602 1.00 40.28 243 GLU A O 1
ATOM 1942 N N . GLU A 1 244 ? -3.026 -4.889 7.187 1.00 38.12 244 GLU A N 1
ATOM 1943 C CA . GLU A 1 244 ? -4.280 -5.626 7.400 1.00 38.12 244 GLU A CA 1
ATOM 1944 C C . GLU A 1 244 ? -4.963 -5.278 8.730 1.00 38.12 244 GLU A C 1
ATOM 1946 O O . GLU A 1 244 ? -6.113 -5.663 8.953 1.00 38.12 244 GLU A O 1
ATOM 1951 N N . GLU A 1 245 ? -4.295 -4.525 9.600 1.00 31.20 245 GLU A N 1
ATOM 1952 C CA . GLU A 1 245 ? -4.845 -4.098 10.879 1.00 31.20 245 GLU A CA 1
ATOM 1953 C C . GLU A 1 245 ? -5.835 -2.942 10.674 1.00 31.20 245 GLU A C 1
ATOM 1955 O O . GLU A 1 245 ? -5.468 -1.822 10.337 1.00 31.20 245 GLU A O 1
ATOM 1960 N N . GLY A 1 246 ? -7.129 -3.229 10.860 1.00 41.22 246 GLY A N 1
ATOM 1961 C CA . GLY A 1 246 ? -8.181 -2.206 10.950 1.00 41.22 246 GLY A CA 1
ATOM 1962 C C . GLY A 1 246 ? -9.221 -2.180 9.825 1.00 41.22 246 GLY A C 1
ATOM 1963 O O . GLY A 1 246 ? -10.145 -1.370 9.887 1.00 41.22 246 GLY A O 1
ATOM 1964 N N . LYS A 1 247 ? -9.159 -3.084 8.833 1.00 41.12 247 LYS A N 1
ATOM 1965 C CA . LYS A 1 247 ? -10.157 -3.144 7.735 1.00 41.12 247 LYS A CA 1
ATOM 1966 C C . LYS A 1 247 ? -11.600 -3.436 8.172 1.00 41.12 247 LYS A C 1
ATOM 1968 O O . LYS A 1 247 ? -12.521 -3.227 7.386 1.00 41.12 247 LYS A O 1
ATOM 1973 N N . GLU A 1 248 ? -11.825 -3.884 9.404 1.00 41.53 248 GLU A N 1
ATOM 1974 C CA . GLU A 1 248 ? -13.178 -4.144 9.921 1.00 41.53 248 GLU A CA 1
ATOM 1975 C C . GLU A 1 248 ? -13.977 -2.873 10.250 1.00 41.53 248 GLU A C 1
ATOM 1977 O O . GLU A 1 248 ? -15.173 -2.963 10.510 1.00 41.53 248 GLU A O 1
ATOM 1982 N N . ALA A 1 249 ? -13.366 -1.687 10.166 1.00 41.44 249 ALA A N 1
ATOM 1983 C CA . ALA A 1 249 ? -14.055 -0.411 10.331 1.00 41.44 249 ALA A CA 1
ATOM 1984 C C . ALA A 1 249 ? -14.077 0.418 9.034 1.00 41.44 249 ALA A C 1
ATOM 1986 O O . ALA A 1 249 ? -13.862 1.623 9.053 1.00 41.44 249 ALA A O 1
ATOM 1987 N N . HIS A 1 250 ? -14.432 -0.178 7.891 1.00 45.66 250 HIS A N 1
ATOM 1988 C CA . HIS A 1 250 ? -15.096 0.603 6.833 1.00 45.66 250 HIS A CA 1
ATOM 1989 C C . HIS A 1 250 ? -16.574 0.811 7.207 1.00 45.66 250 HIS A C 1
ATOM 1991 O O . HIS A 1 250 ? -17.490 0.479 6.457 1.00 45.66 250 HIS A O 1
ATOM 1997 N N . ALA A 1 251 ? -16.813 1.312 8.419 1.00 55.97 251 ALA A N 1
ATOM 1998 C CA . ALA A 1 251 ? -18.142 1.625 8.906 1.00 55.97 251 ALA A CA 1
ATOM 1999 C C . ALA A 1 251 ? -18.684 2.824 8.127 1.00 55.97 251 ALA A C 1
ATOM 2001 O O . ALA A 1 251 ? -17.947 3.762 7.811 1.00 55.97 251 ALA A O 1
ATOM 2002 N N . ARG A 1 252 ? -19.984 2.842 7.833 1.00 70.19 252 ARG A N 1
ATOM 2003 C CA . ARG A 1 252 ? -20.653 4.080 7.430 1.00 70.19 252 ARG A CA 1
ATOM 2004 C C . ARG A 1 252 ? -20.648 4.996 8.654 1.00 70.19 252 ARG A C 1
ATOM 2006 O O . ARG A 1 252 ? -21.427 4.792 9.569 1.00 70.19 252 ARG A O 1
ATOM 2013 N N . LEU A 1 253 ? -19.728 5.956 8.704 1.00 90.25 253 LEU A N 1
ATOM 2014 C CA . LEU A 1 253 ? -19.721 6.990 9.737 1.00 90.25 253 LEU A CA 1
ATOM 2015 C C . LEU A 1 253 ? -20.401 8.241 9.156 1.00 90.25 253 LEU A C 1
ATOM 2017 O O . LEU A 1 253 ? -19.788 8.919 8.320 1.00 90.25 253 LEU A O 1
ATOM 2021 N N . PRO A 1 254 ? -21.668 8.537 9.503 1.00 92.31 254 PRO A N 1
ATOM 2022 C CA . PRO A 1 254 ? -22.351 9.742 9.052 1.00 92.31 254 PRO A CA 1
ATOM 2023 C C . PRO A 1 254 ? -21.658 10.999 9.595 1.00 92.31 254 PRO A C 1
ATOM 2025 O O . PRO A 1 254 ? -20.697 10.933 10.366 1.00 92.31 254 PRO A O 1
ATOM 2028 N N . ALA A 1 255 ? -22.098 12.164 9.125 1.00 92.38 255 ALA A N 1
ATOM 2029 C CA . ALA A 1 255 ? -21.683 13.412 9.746 1.00 92.38 255 ALA A CA 1
ATOM 2030 C C . ALA A 1 255 ? -22.353 13.508 11.122 1.00 92.38 255 ALA A C 1
ATOM 2032 O O . ALA A 1 255 ? -23.542 13.220 11.239 1.00 92.38 255 ALA A O 1
ATOM 2033 N N . LEU A 1 256 ? -21.580 13.881 12.139 1.00 95.31 256 LEU A N 1
ATOM 2034 C CA . LEU A 1 256 ? -22.035 13.960 13.524 1.00 95.31 256 LEU A CA 1
ATOM 2035 C C . LEU A 1 256 ? -21.714 15.331 14.107 1.00 95.31 256 LEU A C 1
ATOM 2037 O O . LEU A 1 256 ? -20.762 15.991 13.678 1.00 95.31 256 LEU A O 1
ATOM 2041 N N . GLU A 1 257 ? -22.470 15.724 15.122 1.00 96.00 257 GLU A N 1
ATOM 2042 C CA . GLU A 1 257 ? -22.186 16.914 15.921 1.00 96.00 257 GLU A CA 1
ATOM 2043 C C . GLU A 1 257 ? -21.636 16.519 17.294 1.00 96.00 257 GLU A C 1
ATOM 2045 O O . GLU A 1 257 ? -22.101 15.569 17.920 1.00 96.00 257 GLU A O 1
ATOM 2050 N N . VAL A 1 258 ? -20.630 17.245 17.790 1.00 97.69 258 VAL A N 1
ATOM 2051 C CA . VAL A 1 258 ? -20.144 17.035 19.163 1.00 97.69 258 VAL A CA 1
ATOM 2052 C C . VAL A 1 258 ? -21.272 17.372 20.137 1.00 97.69 258 VAL A C 1
ATOM 2054 O O . VAL A 1 258 ? -21.870 18.441 20.048 1.00 97.69 258 VAL A O 1
ATOM 2057 N N . GLY A 1 259 ? -21.552 16.462 21.068 1.00 97.12 259 GLY A N 1
ATOM 2058 C CA . GLY A 1 259 ? -22.696 16.553 21.976 1.00 97.12 259 GLY A CA 1
ATOM 2059 C C . GLY A 1 259 ? -23.963 15.845 21.480 1.00 97.12 259 GLY A C 1
ATOM 2060 O O . GLY A 1 259 ? -24.897 15.685 22.266 1.00 97.12 259 GLY A O 1
ATOM 2061 N N . GLU A 1 260 ? -24.005 15.380 20.226 1.00 96.81 260 GLU A N 1
ATOM 2062 C CA . GLU A 1 260 ? -25.114 14.571 19.708 1.00 96.81 260 GLU A CA 1
ATOM 2063 C C . GLU A 1 260 ? -25.259 13.275 20.520 1.00 96.81 260 GLU A C 1
ATOM 2065 O O . GLU A 1 260 ? -24.268 12.635 20.883 1.00 96.81 260 GLU A O 1
ATOM 2070 N N . GLN A 1 261 ? -26.503 12.889 20.818 1.00 97.00 261 GLN A N 1
ATOM 2071 C CA . GLN A 1 261 ? -26.802 11.618 21.474 1.00 97.00 261 GLN A CA 1
ATOM 2072 C C . GLN A 1 261 ? -27.031 10.521 20.438 1.00 97.00 261 GLN A C 1
ATOM 2074 O O . GLN A 1 261 ? -27.805 10.696 19.496 1.00 97.00 261 GLN A O 1
ATOM 2079 N N . VAL A 1 262 ? -26.412 9.371 20.677 1.00 96.88 262 VAL A N 1
ATOM 2080 C CA . VAL A 1 262 ? -26.636 8.126 19.940 1.00 96.88 262 VAL A CA 1
ATOM 2081 C C . VAL A 1 262 ? -27.086 7.037 20.908 1.00 96.88 262 VAL A C 1
ATOM 2083 O O . VAL A 1 262 ? -26.778 7.090 22.101 1.00 96.88 262 VAL A O 1
ATOM 2086 N N . VAL A 1 263 ? -27.832 6.058 20.410 1.00 97.12 263 VAL A N 1
ATOM 2087 C CA . VAL A 1 263 ? -28.311 4.914 21.199 1.00 97.12 263 VAL A CA 1
ATOM 2088 C C . VAL A 1 263 ? -27.590 3.663 20.728 1.00 97.12 263 VAL A C 1
ATOM 2090 O O . VAL A 1 263 ? -27.465 3.449 19.528 1.00 97.12 263 VAL A O 1
ATOM 2093 N N . CYS A 1 264 ? -27.120 2.829 21.649 1.00 96.88 264 CYS A N 1
ATOM 2094 C CA . CYS A 1 264 ? -26.596 1.516 21.301 1.00 96.88 264 CYS A CA 1
ATOM 2095 C C . CYS A 1 264 ? -27.760 0.554 21.031 1.00 96.88 264 CYS A C 1
ATOM 2097 O O . CYS A 1 264 ? -28.522 0.223 21.937 1.00 96.88 264 CYS A O 1
ATOM 2099 N N . SER A 1 265 ? -27.922 0.125 19.781 1.00 94.88 265 SER A N 1
ATOM 2100 C CA . SER A 1 265 ? -28.954 -0.833 19.370 1.00 94.88 265 SER A CA 1
ATOM 2101 C C . SER A 1 265 ? -28.496 -2.286 19.530 1.00 94.88 265 SER A C 1
ATO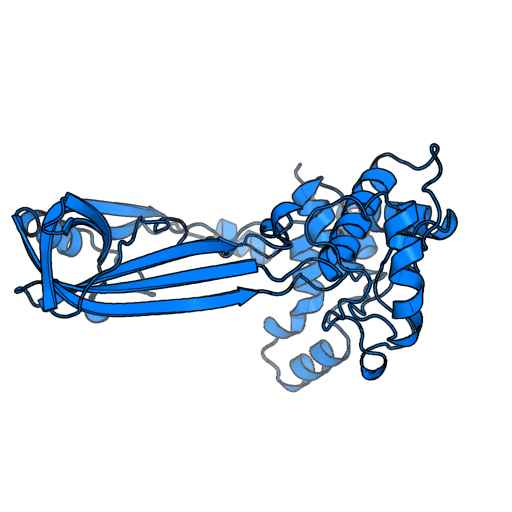M 2103 O O . SER A 1 265 ? -29.329 -3.174 19.714 1.00 94.88 265 SER A O 1
ATOM 2105 N N . GLY A 1 266 ? -27.183 -2.525 19.530 1.00 95.31 266 GLY A N 1
ATOM 2106 C CA . GLY A 1 266 ? -26.581 -3.841 19.719 1.00 95.31 266 GLY A CA 1
ATOM 2107 C C . GLY A 1 266 ? -25.099 -3.763 20.074 1.00 95.31 266 GLY A C 1
ATOM 2108 O O . GLY A 1 266 ? -24.432 -2.753 19.841 1.00 95.31 266 GLY A O 1
ATOM 2109 N N . ALA A 1 267 ? -24.581 -4.836 20.668 1.00 96.50 267 ALA A N 1
ATOM 2110 C CA . ALA A 1 267 ? -23.163 -4.989 20.953 1.00 96.50 267 ALA A CA 1
ATOM 2111 C C . ALA A 1 267 ? -22.768 -6.469 20.897 1.00 96.50 267 ALA A C 1
ATOM 2113 O O . ALA A 1 267 ? -23.521 -7.330 21.344 1.00 96.50 267 ALA A O 1
ATOM 2114 N N . ASP A 1 268 ? -21.566 -6.747 20.398 1.00 97.00 268 ASP A N 1
ATOM 2115 C CA . ASP A 1 268 ? -21.014 -8.094 20.280 1.00 97.00 268 ASP A CA 1
ATOM 2116 C C . ASP A 1 268 ? -19.590 -8.154 20.835 1.00 97.00 268 ASP A C 1
ATOM 2118 O O . ASP A 1 268 ? -18.773 -7.253 20.612 1.00 97.00 268 ASP A O 1
ATOM 2122 N N . VAL A 1 269 ? -19.257 -9.278 21.476 1.00 97.56 269 VAL A N 1
ATOM 2123 C CA . VAL A 1 269 ? -17.859 -9.638 21.729 1.00 97.56 269 VAL A CA 1
ATOM 2124 C C . VAL A 1 269 ? -17.288 -10.234 20.448 1.00 97.56 269 VAL A C 1
ATOM 2126 O O . VAL A 1 269 ? -17.727 -11.292 19.997 1.00 97.56 269 VAL A O 1
ATOM 2129 N N . VAL A 1 270 ? -16.276 -9.583 19.884 1.00 95.88 270 VAL A N 1
ATOM 2130 C CA . VAL A 1 270 ? -15.536 -10.087 18.728 1.00 95.88 270 VAL A CA 1
ATOM 2131 C C . VAL A 1 270 ? -14.296 -10.814 19.231 1.00 95.88 270 VAL A C 1
ATOM 2133 O O . VAL A 1 270 ? -13.381 -10.189 19.763 1.00 95.88 270 VAL A O 1
ATOM 2136 N N . ALA A 1 271 ? -14.275 -12.134 19.060 1.00 95.12 271 ALA A N 1
ATOM 2137 C CA . ALA A 1 271 ? -13.104 -12.961 19.320 1.00 95.12 271 ALA A CA 1
ATOM 2138 C C . ALA A 1 271 ? -12.237 -13.054 18.060 1.00 95.12 271 ALA A C 1
ATOM 2140 O O . ALA A 1 271 ? -12.747 -13.279 16.959 1.00 95.12 271 ALA A O 1
ATOM 2141 N N . LYS A 1 272 ? -10.928 -12.891 18.227 1.00 93.56 272 LYS A N 1
ATOM 2142 C CA . LYS A 1 272 ? -9.926 -13.021 17.172 1.00 93.56 272 LYS A CA 1
ATOM 2143 C C . LYS A 1 272 ? -8.757 -13.836 17.681 1.00 93.56 272 LYS A C 1
ATOM 2145 O O . LYS A 1 272 ? -8.457 -13.835 18.868 1.00 93.56 272 LYS A O 1
ATOM 2150 N N . ASP A 1 273 ? -8.083 -14.492 16.758 1.00 93.50 273 ASP A N 1
ATOM 2151 C CA . ASP A 1 273 ? -6.858 -15.219 17.038 1.00 93.50 273 ASP A CA 1
ATOM 2152 C C . ASP A 1 273 ? -5.678 -14.436 16.477 1.00 93.50 273 ASP A C 1
ATOM 2154 O O . ASP A 1 273 ? -5.709 -13.983 15.323 1.00 93.50 273 ASP A O 1
ATOM 2158 N N . THR A 1 274 ? -4.625 -14.283 17.282 1.00 92.44 274 THR A N 1
ATOM 2159 C CA . THR A 1 274 ? -3.365 -13.762 16.762 1.00 92.44 274 THR A CA 1
ATOM 2160 C C . THR A 1 274 ? -2.863 -14.687 15.657 1.00 92.44 274 THR A C 1
ATOM 2162 O O . THR A 1 274 ? -2.926 -15.913 15.749 1.00 92.44 274 THR A O 1
ATOM 2165 N N . LYS A 1 275 ? -2.353 -14.103 14.574 1.00 90.25 275 LYS A N 1
ATOM 2166 C CA . LYS A 1 275 ? -1.819 -14.875 13.450 1.00 90.25 275 LYS A CA 1
ATOM 2167 C C . LYS A 1 275 ? -0.303 -14.966 13.556 1.00 90.25 275 LYS A C 1
ATOM 2169 O O . LYS A 1 275 ? 0.324 -13.970 13.925 1.00 90.25 275 LYS A O 1
ATOM 2174 N N . PRO A 1 276 ? 0.300 -16.112 13.192 1.00 90.75 276 PRO A N 1
ATOM 2175 C CA . PRO A 1 276 ? 1.741 -16.169 13.046 1.00 90.75 276 PRO A CA 1
ATOM 2176 C C . PRO A 1 276 ? 2.183 -15.164 11.975 1.00 90.75 276 PRO A C 1
ATOM 2178 O O . PRO A 1 276 ? 1.407 -14.830 11.065 1.00 90.75 276 PRO A O 1
ATOM 2181 N N . PRO A 1 277 ? 3.438 -14.696 12.031 1.00 88.56 277 PRO A N 1
ATOM 2182 C CA . PRO A 1 277 ? 3.982 -13.884 10.958 1.00 88.56 277 PRO A CA 1
ATOM 2183 C C . PRO A 1 277 ? 3.921 -14.667 9.645 1.00 88.56 277 PRO A C 1
ATOM 2185 O O . PRO A 1 277 ? 4.090 -15.883 9.602 1.00 88.56 277 PRO A O 1
ATOM 2188 N N . ARG A 1 278 ? 3.682 -13.970 8.537 1.00 90.06 278 ARG A N 1
ATOM 2189 C CA . ARG A 1 278 ? 3.603 -14.626 7.227 1.00 90.06 278 ARG A CA 1
ATOM 2190 C C . ARG A 1 278 ? 4.968 -15.173 6.814 1.00 90.06 278 ARG A C 1
ATOM 2192 O O . ARG A 1 278 ? 6.001 -14.540 7.062 1.00 90.06 278 ARG A O 1
ATOM 2199 N N . TYR A 1 279 ? 4.971 -16.303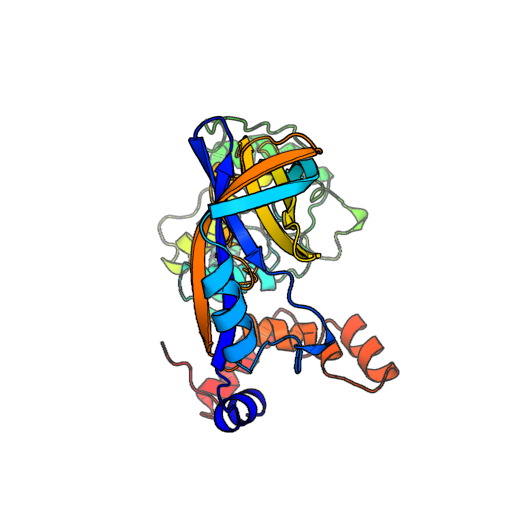 6.111 1.00 91.06 279 TYR A N 1
ATOM 2200 C CA . TYR A 1 279 ? 6.150 -16.735 5.363 1.00 91.06 279 TYR A CA 1
ATOM 2201 C C . TYR A 1 279 ? 6.588 -15.644 4.381 1.00 91.06 279 TYR A C 1
ATOM 2203 O O . TYR A 1 279 ? 5.789 -14.816 3.933 1.00 91.06 279 TYR A O 1
ATOM 2211 N N . TYR A 1 280 ? 7.878 -15.636 4.055 1.00 88.88 280 TYR A N 1
ATOM 2212 C CA . TYR A 1 280 ? 8.365 -14.752 3.012 1.00 88.88 280 TYR A CA 1
ATOM 2213 C C . TYR A 1 280 ? 7.852 -15.211 1.643 1.00 88.88 280 TYR A C 1
ATOM 2215 O O . TYR A 1 280 ? 7.898 -16.394 1.318 1.00 88.88 280 TYR A O 1
ATOM 2223 N N . THR A 1 281 ? 7.405 -14.256 0.838 1.00 84.88 281 THR A N 1
ATOM 2224 C CA . THR A 1 281 ? 7.302 -14.393 -0.615 1.00 84.88 281 THR A CA 1
ATOM 2225 C C . THR A 1 281 ? 8.598 -13.873 -1.233 1.00 84.88 281 THR A C 1
ATOM 2227 O O . THR A 1 281 ? 9.372 -13.200 -0.549 1.00 84.88 281 THR A O 1
ATOM 2230 N N . ASP A 1 282 ? 8.829 -14.104 -2.527 1.00 82.00 282 ASP A N 1
ATOM 2231 C CA . ASP A 1 282 ? 9.945 -13.479 -3.253 1.00 82.00 282 ASP A CA 1
ATOM 2232 C C . ASP A 1 282 ? 10.010 -11.962 -2.988 1.00 82.00 282 ASP A C 1
ATOM 2234 O O . ASP A 1 282 ? 11.057 -11.426 -2.625 1.00 82.00 282 ASP A O 1
ATOM 2238 N N . GLY A 1 283 ? 8.864 -11.276 -3.082 1.00 77.56 283 GLY A N 1
ATOM 2239 C CA . GLY A 1 283 ? 8.780 -9.831 -2.871 1.00 77.56 283 GLY A CA 1
ATOM 2240 C C . GLY A 1 283 ? 9.089 -9.398 -1.436 1.00 77.56 283 GLY A C 1
ATOM 2241 O O . GLY A 1 283 ? 9.815 -8.422 -1.235 1.00 77.56 283 GLY A O 1
ATOM 2242 N N . THR A 1 284 ? 8.569 -10.105 -0.424 1.00 82.88 284 THR A N 1
ATOM 2243 C CA . THR A 1 284 ? 8.832 -9.737 0.979 1.00 82.88 284 THR A CA 1
ATOM 2244 C C . THR A 1 284 ? 10.225 -10.158 1.445 1.00 82.88 284 THR A C 1
ATOM 2246 O O . THR A 1 284 ? 10.792 -9.479 2.302 1.00 82.88 284 THR A O 1
ATOM 2249 N N . LEU A 1 285 ? 10.818 -11.202 0.854 1.00 88.00 285 LEU A N 1
ATOM 2250 C CA . LEU A 1 285 ? 12.212 -11.580 1.090 1.00 88.00 285 LEU A CA 1
ATOM 2251 C C . LEU A 1 285 ? 13.174 -10.549 0.496 1.00 88.00 285 LEU A C 1
ATOM 2253 O O . LEU A 1 285 ? 14.069 -10.085 1.199 1.00 88.00 285 LEU A O 1
ATOM 2257 N N . GLU A 1 286 ? 12.965 -10.129 -0.757 1.00 84.12 286 GLU A N 1
ATOM 2258 C CA . GLU A 1 286 ? 13.771 -9.060 -1.362 1.00 84.12 286 GLU A CA 1
ATOM 2259 C C . GLU A 1 286 ? 13.668 -7.758 -0.551 1.00 84.12 286 GLU A C 1
ATOM 2261 O O . GLU A 1 286 ? 14.683 -7.115 -0.273 1.00 84.12 286 GLU A O 1
ATOM 2266 N N . ALA A 1 287 ? 12.462 -7.394 -0.099 1.00 81.19 287 ALA A N 1
ATOM 2267 C CA . ALA A 1 287 ? 12.264 -6.232 0.765 1.00 81.19 287 ALA A CA 1
ATOM 2268 C C . ALA A 1 287 ? 13.008 -6.364 2.107 1.00 81.19 287 ALA A C 1
ATOM 2270 O O . ALA A 1 287 ? 13.576 -5.383 2.594 1.00 81.19 287 ALA A O 1
ATOM 2271 N N . ALA A 1 288 ? 13.056 -7.565 2.693 1.00 87.62 288 ALA A N 1
ATOM 2272 C CA . ALA A 1 288 ? 13.833 -7.832 3.900 1.00 87.62 288 ALA A CA 1
ATOM 2273 C C . ALA A 1 288 ? 15.349 -7.722 3.652 1.00 87.62 288 ALA A C 1
ATOM 2275 O O . ALA A 1 288 ? 16.057 -7.172 4.493 1.00 87.62 288 ALA A O 1
ATOM 2276 N N . MET A 1 289 ? 15.848 -8.160 2.488 1.00 90.25 289 MET A N 1
ATOM 2277 C CA . MET A 1 289 ? 17.257 -8.005 2.096 1.00 90.25 289 MET A CA 1
ATOM 2278 C C . MET A 1 289 ? 17.655 -6.526 1.956 1.00 90.25 289 MET A C 1
ATOM 2280 O O . MET A 1 289 ? 18.713 -6.131 2.447 1.00 90.25 289 MET A O 1
ATOM 2284 N N . VAL A 1 290 ? 16.796 -5.687 1.360 1.00 84.31 290 VAL A N 1
ATOM 2285 C CA . VAL A 1 290 ? 16.978 -4.218 1.299 1.00 84.31 290 VAL A CA 1
ATOM 2286 C C . VAL A 1 290 ? 16.940 -3.608 2.705 1.00 84.31 290 VAL A C 1
ATOM 2288 O O . VAL A 1 290 ? 17.780 -2.797 3.096 1.00 84.31 290 VAL A O 1
ATOM 2291 N N . GLY A 1 291 ? 15.942 -4.009 3.491 1.00 85.00 291 GLY A N 1
ATOM 2292 C CA . GLY A 1 291 ? 15.656 -3.482 4.819 1.00 85.00 291 GLY A CA 1
ATOM 2293 C C . GLY A 1 291 ? 16.476 -4.097 5.948 1.00 85.00 291 GLY A C 1
ATOM 2294 O O . GLY A 1 291 ? 16.148 -3.848 7.106 1.00 85.00 291 GLY A O 1
ATOM 2295 N N . ILE A 1 292 ? 17.516 -4.884 5.653 1.00 86.88 292 ILE A N 1
ATOM 2296 C CA . ILE A 1 292 ? 18.185 -5.743 6.641 1.00 86.88 292 ILE A CA 1
ATOM 2297 C C . ILE A 1 292 ? 18.760 -4.963 7.831 1.00 86.88 292 ILE A C 1
ATOM 2299 O O . ILE A 1 292 ? 18.784 -5.462 8.951 1.00 86.88 292 ILE A O 1
ATOM 2303 N N . HIS A 1 293 ? 19.124 -3.694 7.623 1.00 84.38 293 HIS A N 1
ATOM 2304 C CA . HIS A 1 293 ? 19.558 -2.767 8.670 1.00 84.38 293 HIS A CA 1
ATOM 2305 C C . HIS A 1 293 ? 18.547 -2.634 9.829 1.00 84.38 293 HIS A C 1
ATOM 2307 O O . HIS A 1 293 ? 18.933 -2.297 10.947 1.00 84.38 293 HIS A O 1
ATOM 2313 N N . LYS A 1 294 ? 17.254 -2.903 9.597 1.00 84.50 294 LYS A N 1
ATOM 2314 C CA . LYS A 1 294 ? 16.212 -2.898 10.637 1.00 84.50 294 LYS A CA 1
ATOM 2315 C C . LYS A 1 294 ? 16.386 -4.027 11.656 1.00 84.50 294 LYS A C 1
ATOM 2317 O O . LYS A 1 294 ? 15.950 -3.865 12.787 1.00 84.50 294 LYS A O 1
ATOM 2322 N N . LEU A 1 295 ? 17.040 -5.121 11.268 1.00 82.38 295 LEU A N 1
ATOM 2323 C CA . LEU A 1 295 ? 17.292 -6.288 12.118 1.00 82.38 295 LEU A CA 1
ATOM 2324 C C . LEU A 1 295 ? 18.646 -6.219 12.843 1.00 82.38 295 LEU A C 1
ATOM 2326 O O . LEU A 1 295 ? 18.983 -7.115 13.610 1.00 82.38 295 LEU A O 1
ATOM 2330 N N . ILE A 1 296 ? 19.438 -5.169 12.602 1.00 86.00 296 ILE A N 1
ATOM 2331 C CA . ILE A 1 296 ? 20.777 -5.017 13.172 1.00 86.00 296 ILE A CA 1
ATOM 2332 C C . ILE A 1 296 ? 20.733 -4.088 14.384 1.00 86.00 296 ILE A C 1
ATOM 2334 O O . ILE A 1 296 ? 20.283 -2.944 14.291 1.00 86.00 296 ILE A O 1
ATOM 2338 N N . ILE A 1 297 ? 21.238 -4.587 15.514 1.00 85.69 297 ILE A N 1
ATOM 2339 C CA . ILE A 1 297 ? 21.319 -3.844 16.778 1.00 85.69 297 ILE A CA 1
ATOM 2340 C C . ILE A 1 297 ? 22.503 -2.868 16.758 1.00 85.69 297 ILE A C 1
ATOM 2342 O O . ILE A 1 297 ? 22.357 -1.726 17.188 1.00 85.69 297 ILE A O 1
ATOM 2346 N N . ASP A 1 298 ? 23.660 -3.291 16.229 1.00 91.62 298 ASP A N 1
ATOM 2347 C CA . ASP A 1 298 ? 24.869 -2.460 16.182 1.00 91.62 298 ASP A CA 1
ATOM 2348 C C . ASP A 1 298 ? 24.648 -1.188 15.330 1.00 91.62 298 ASP A C 1
ATOM 2350 O O . ASP A 1 298 ? 24.405 -1.291 14.119 1.00 91.62 298 ASP A O 1
ATOM 2354 N N . PRO A 1 299 ? 24.761 0.020 15.917 1.00 89.44 299 PRO A N 1
ATOM 2355 C CA . PRO A 1 299 ? 24.457 1.265 15.212 1.00 89.44 299 PRO A CA 1
ATOM 2356 C C . PRO A 1 299 ? 25.349 1.528 13.993 1.00 89.44 299 PRO A C 1
ATOM 2358 O O . PRO A 1 299 ? 24.890 2.098 13.001 1.00 89.44 299 PRO A O 1
ATOM 2361 N N . LYS A 1 300 ? 26.617 1.102 14.036 1.00 89.81 300 LYS A N 1
ATOM 2362 C CA . LYS A 1 300 ? 27.596 1.351 12.970 1.00 89.81 300 LYS A CA 1
ATOM 2363 C C . LYS A 1 300 ? 27.337 0.449 11.765 1.00 89.81 300 LYS A C 1
ATOM 2365 O O . LYS A 1 300 ? 27.364 0.923 10.629 1.00 89.81 300 LYS A O 1
ATOM 2370 N N . MET A 1 301 ? 27.048 -0.831 11.992 1.00 86.50 301 MET A N 1
ATOM 2371 C CA . MET A 1 301 ? 26.638 -1.761 10.938 1.00 86.50 301 MET A CA 1
ATOM 2372 C C . MET A 1 301 ? 25.283 -1.377 10.348 1.00 86.50 301 MET A C 1
ATOM 2374 O O . MET A 1 301 ? 25.114 -1.418 9.130 1.00 86.50 301 MET A O 1
ATOM 2378 N N . LYS A 1 302 ? 24.340 -0.935 11.187 1.00 87.94 302 LYS A N 1
ATOM 2379 C CA . LYS A 1 302 ? 23.041 -0.424 10.742 1.00 87.94 302 LYS A CA 1
ATOM 2380 C C . LYS A 1 302 ? 23.185 0.768 9.794 1.00 87.94 302 LYS A C 1
ATOM 2382 O O . LYS A 1 302 ? 22.540 0.776 8.748 1.00 87.94 302 LYS A O 1
ATOM 2387 N N . ALA A 1 303 ? 24.040 1.740 10.127 1.00 85.62 303 ALA A N 1
ATOM 2388 C CA . ALA A 1 303 ? 24.319 2.887 9.262 1.00 85.62 303 ALA A CA 1
ATOM 2389 C C . ALA A 1 303 ? 24.909 2.449 7.912 1.00 85.62 303 ALA A C 1
ATOM 2391 O O . ALA A 1 303 ? 24.364 2.795 6.869 1.00 85.62 303 ALA A O 1
ATOM 2392 N N . ARG A 1 304 ? 25.935 1.587 7.929 1.00 85.44 304 ARG A N 1
ATOM 2393 C CA . ARG A 1 304 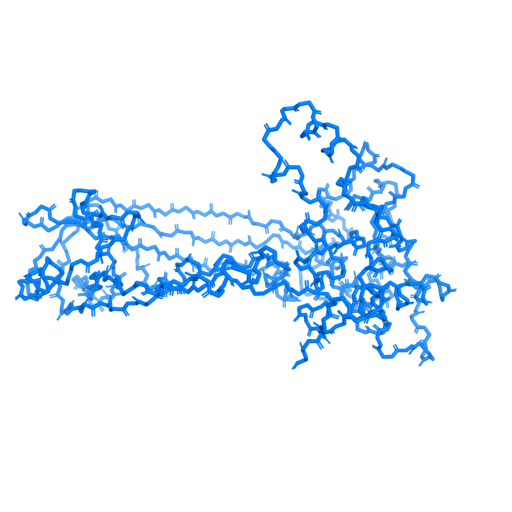? 26.557 1.068 6.699 1.00 85.44 304 ARG A CA 1
ATOM 2394 C C . ARG A 1 304 ? 25.573 0.329 5.796 1.00 85.44 304 ARG A C 1
ATOM 2396 O O . ARG A 1 304 ? 25.520 0.603 4.608 1.00 85.44 304 ARG A O 1
ATOM 2403 N N . LEU A 1 305 ? 24.764 -0.572 6.349 1.00 84.69 305 LEU A N 1
ATOM 2404 C CA . LEU A 1 305 ? 23.770 -1.321 5.569 1.00 84.69 305 LEU A CA 1
ATOM 2405 C C . LEU A 1 305 ? 22.664 -0.424 5.010 1.00 84.69 305 LEU A C 1
ATOM 2407 O O . LEU A 1 305 ? 22.066 -0.752 3.988 1.00 84.69 305 LEU A O 1
ATOM 2411 N N . ARG A 1 306 ? 22.378 0.699 5.673 1.00 80.69 306 ARG A N 1
ATOM 2412 C CA . ARG A 1 306 ? 21.456 1.707 5.152 1.00 80.69 306 ARG A CA 1
ATOM 2413 C C . ARG A 1 306 ? 22.067 2.468 3.975 1.00 80.69 306 ARG A C 1
ATOM 2415 O O . ARG A 1 306 ? 21.353 2.734 3.018 1.00 80.69 306 ARG A O 1
ATOM 2422 N N . GLU A 1 307 ? 23.359 2.780 4.040 1.00 79.25 307 GLU A N 1
ATOM 2423 C CA . GLU A 1 307 ? 24.104 3.451 2.965 1.00 79.25 307 GLU A CA 1
ATOM 2424 C C . GLU A 1 307 ? 24.314 2.550 1.738 1.00 79.25 307 GLU A C 1
ATOM 2426 O O . GLU A 1 307 ? 24.269 3.035 0.615 1.00 79.25 307 GLU A O 1
ATOM 2431 N N . THR A 1 308 ? 24.505 1.239 1.923 1.00 74.94 308 THR A N 1
ATOM 2432 C CA . THR A 1 308 ? 24.782 0.291 0.824 1.00 74.94 308 THR A CA 1
ATOM 2433 C C . THR A 1 308 ? 23.541 -0.411 0.264 1.00 74.94 308 THR A C 1
ATOM 2435 O O . THR A 1 308 ? 23.671 -1.443 -0.393 1.00 74.94 308 THR A O 1
ATOM 2438 N N . SER A 1 309 ? 22.334 0.090 0.541 1.00 74.56 309 SER A N 1
ATOM 2439 C CA . SER A 1 309 ? 21.067 -0.513 0.085 1.00 74.56 309 SER A CA 1
ATOM 2440 C C . SER A 1 309 ? 20.862 -1.978 0.523 1.00 74.56 309 SER A C 1
ATOM 2442 O O . SER A 1 309 ? 20.280 -2.790 -0.202 1.00 74.56 309 SER A O 1
ATOM 2444 N N . GLY A 1 310 ? 21.309 -2.319 1.733 1.00 84.38 310 GLY A N 1
ATOM 2445 C CA . GLY A 1 310 ? 21.094 -3.623 2.358 1.00 84.38 310 GLY A CA 1
ATOM 2446 C C . GLY A 1 310 ? 22.038 -4.725 1.870 1.00 84.38 310 GLY A C 1
ATOM 2447 O O . GLY A 1 310 ? 23.226 -4.490 1.648 1.00 84.38 310 GLY A O 1
ATOM 2448 N N . LEU A 1 311 ? 21.519 -5.954 1.776 1.00 86.50 311 LEU A N 1
ATOM 2449 C CA . LEU A 1 311 ? 22.263 -7.143 1.352 1.00 86.50 311 LEU A CA 1
ATOM 2450 C C . LEU A 1 311 ? 21.994 -7.454 -0.125 1.00 86.50 311 LEU A C 1
ATOM 2452 O O . LEU A 1 311 ? 20.852 -7.670 -0.534 1.00 86.50 311 LEU A O 1
ATOM 2456 N N . GLY A 1 312 ? 23.068 -7.513 -0.915 1.00 85.12 312 GLY A N 1
ATOM 2457 C CA . GLY A 1 312 ? 22.988 -7.647 -2.370 1.00 85.12 312 GLY A CA 1
ATOM 2458 C C . GLY A 1 312 ? 22.555 -6.349 -3.058 1.00 85.12 312 GLY A C 1
ATOM 2459 O O . GLY A 1 312 ? 21.963 -5.458 -2.449 1.00 85.12 312 GLY A O 1
ATOM 2460 N N . THR A 1 313 ? 22.853 -6.241 -4.349 1.00 82.62 313 THR A N 1
ATOM 2461 C CA . THR A 1 313 ? 22.430 -5.107 -5.176 1.00 82.62 313 THR A CA 1
ATOM 2462 C C . THR A 1 313 ? 21.080 -5.406 -5.815 1.00 82.62 313 THR A C 1
ATOM 2464 O O . THR A 1 313 ? 20.651 -6.558 -5.896 1.00 82.62 313 THR A O 1
ATOM 2467 N N . GLU A 1 314 ? 20.419 -4.373 -6.327 1.00 76.75 314 GLU A N 1
ATOM 2468 C CA . GLU A 1 314 ? 19.133 -4.477 -7.028 1.00 76.75 314 GLU A CA 1
ATOM 2469 C C . GLU A 1 314 ? 19.116 -5.579 -8.111 1.00 76.75 314 GLU A C 1
ATOM 2471 O O . GLU A 1 314 ? 18.136 -6.312 -8.274 1.00 76.75 314 GLU A O 1
ATOM 2476 N N . ALA A 1 315 ? 20.255 -5.764 -8.784 1.00 72.50 315 ALA A N 1
ATOM 2477 C CA . ALA A 1 315 ? 20.444 -6.757 -9.833 1.00 72.50 315 ALA A CA 1
ATOM 2478 C C . ALA A 1 315 ? 20.743 -8.183 -9.332 1.00 72.50 315 ALA A C 1
ATOM 2480 O O . ALA A 1 315 ? 20.548 -9.122 -10.100 1.00 72.50 315 ALA A O 1
ATOM 2481 N N . THR A 1 316 ? 21.227 -8.376 -8.098 1.00 84.56 316 THR A N 1
ATOM 2482 C CA . THR A 1 316 ? 21.702 -9.695 -7.627 1.00 84.56 316 THR A CA 1
ATOM 2483 C C . THR A 1 316 ? 20.762 -10.396 -6.654 1.00 84.56 316 THR A C 1
ATOM 2485 O O . THR A 1 316 ? 20.829 -11.618 -6.546 1.00 84.56 316 THR A O 1
ATOM 2488 N N . ARG A 1 317 ? 19.855 -9.679 -5.975 1.00 88.50 317 ARG A N 1
ATOM 2489 C CA . ARG A 1 317 ? 18.968 -10.280 -4.954 1.00 88.50 317 ARG A CA 1
ATOM 2490 C C . ARG A 1 317 ? 18.100 -11.419 -5.497 1.00 88.50 317 ARG A C 1
ATOM 2492 O O . ARG A 1 317 ? 18.070 -12.484 -4.891 1.00 88.50 317 ARG A O 1
ATOM 2499 N N . ALA A 1 318 ? 17.481 -11.231 -6.664 1.00 85.62 318 ALA A N 1
ATOM 2500 C CA . ALA A 1 318 ? 16.673 -12.270 -7.307 1.00 85.62 318 ALA A CA 1
ATOM 2501 C C . ALA A 1 318 ? 17.505 -13.530 -7.606 1.00 85.62 318 ALA A C 1
ATOM 2503 O O . ALA A 1 318 ? 17.115 -14.631 -7.232 1.00 85.62 318 ALA A O 1
ATOM 2504 N N . ALA A 1 319 ? 18.697 -13.361 -8.188 1.00 88.19 319 ALA A N 1
ATOM 2505 C CA . ALA A 1 319 ? 19.595 -14.471 -8.498 1.00 88.19 319 ALA A CA 1
ATOM 2506 C C . ALA A 1 319 ? 20.086 -15.210 -7.238 1.00 88.19 319 ALA A C 1
ATOM 2508 O O . ALA A 1 319 ? 20.244 -16.431 -7.264 1.00 88.19 319 ALA A O 1
ATOM 2509 N N . ILE A 1 320 ? 20.299 -14.498 -6.124 1.00 93.19 320 ILE A N 1
ATOM 2510 C CA . ILE A 1 320 ? 20.618 -15.116 -4.827 1.00 93.19 320 ILE A CA 1
ATOM 2511 C C . ILE A 1 320 ? 19.459 -16.011 -4.371 1.00 93.19 320 ILE A C 1
ATOM 2513 O O . ILE A 1 320 ? 19.701 -17.154 -3.990 1.00 93.19 320 ILE A O 1
ATOM 2517 N N . ILE A 1 321 ? 18.214 -15.529 -4.448 1.00 91.12 321 ILE A N 1
ATOM 2518 C CA . ILE A 1 321 ? 17.023 -16.312 -4.082 1.00 91.12 321 ILE A CA 1
ATOM 2519 C C . ILE A 1 321 ? 16.904 -17.557 -4.971 1.00 91.12 321 ILE A C 1
ATOM 2521 O O . ILE A 1 321 ? 16.782 -18.662 -4.445 1.00 91.12 321 ILE A O 1
ATOM 2525 N N . GLU A 1 322 ? 17.029 -17.414 -6.294 1.00 92.12 322 GLU A N 1
ATOM 2526 C CA . GLU A 1 322 ? 16.992 -18.558 -7.219 1.00 92.12 322 GLU A CA 1
ATOM 2527 C C . GLU A 1 322 ? 18.134 -19.551 -6.949 1.00 92.12 322 GLU A C 1
ATOM 2529 O O . GLU A 1 322 ? 17.931 -20.760 -7.018 1.00 92.12 322 GLU A O 1
ATOM 2534 N N . THR A 1 323 ? 19.322 -19.074 -6.559 1.00 95.19 323 THR A N 1
ATOM 2535 C CA . THR A 1 323 ? 20.442 -19.949 -6.172 1.00 95.19 323 THR A CA 1
ATOM 2536 C C . THR A 1 323 ? 20.120 -20.755 -4.913 1.00 95.19 323 THR A C 1
ATOM 2538 O O . THR A 1 323 ? 20.465 -21.933 -4.840 1.00 95.19 323 THR A O 1
ATOM 2541 N N . LEU A 1 324 ? 19.470 -20.147 -3.916 1.00 95.19 324 LEU A N 1
ATOM 2542 C CA . LEU A 1 324 ? 19.058 -20.849 -2.697 1.00 95.19 324 LEU A CA 1
ATOM 2543 C C . LEU A 1 324 ? 17.979 -21.900 -2.984 1.00 95.19 324 LEU A C 1
ATOM 2545 O O . LEU A 1 324 ? 18.029 -22.976 -2.392 1.00 95.19 324 LEU A O 1
ATOM 2549 N N . ILE A 1 325 ? 17.060 -21.614 -3.911 1.00 93.19 325 ILE A N 1
ATOM 2550 C CA . ILE A 1 325 ? 16.048 -22.572 -4.379 1.00 93.19 325 ILE A CA 1
ATOM 2551 C C . ILE A 1 325 ? 16.709 -23.724 -5.144 1.00 93.19 325 ILE A C 1
ATOM 2553 O O . ILE A 1 325 ? 16.460 -24.885 -4.841 1.00 93.19 325 ILE A O 1
ATOM 2557 N N . ALA A 1 326 ? 17.594 -23.421 -6.098 1.00 94.19 326 ALA A N 1
ATOM 2558 C CA . ALA A 1 326 ? 18.276 -24.424 -6.919 1.00 94.19 326 ALA A CA 1
ATOM 2559 C C . ALA A 1 326 ? 19.188 -25.354 -6.104 1.00 94.19 326 ALA A C 1
ATOM 2561 O O . ALA A 1 326 ? 19.427 -26.490 -6.501 1.00 94.19 326 ALA A O 1
ATOM 2562 N N . ARG A 1 327 ? 19.709 -24.868 -4.972 1.00 97.00 327 ARG A N 1
ATOM 2563 C CA . ARG A 1 327 ? 20.496 -25.656 -4.011 1.00 97.00 327 ARG A CA 1
ATOM 2564 C C . ARG A 1 327 ? 19.648 -26.306 -2.914 1.00 97.00 327 ARG A C 1
ATOM 2566 O O . ARG A 1 327 ? 20.222 -26.844 -1.975 1.00 97.00 327 ARG A O 1
ATOM 2573 N N . GLU A 1 328 ? 18.323 -26.215 -3.009 1.00 94.44 328 GLU A N 1
ATOM 2574 C CA . GLU A 1 328 ? 17.363 -26.825 -2.079 1.00 94.44 328 GLU A CA 1
ATOM 2575 C C . GLU A 1 328 ? 17.505 -26.353 -0.619 1.00 94.44 328 GLU A C 1
ATOM 2577 O O . GLU A 1 328 ? 17.100 -27.037 0.315 1.00 94.44 328 GLU A O 1
ATOM 2582 N N . TYR A 1 329 ? 18.050 -25.151 -0.392 1.00 95.19 329 TYR A N 1
ATOM 2583 C CA . TYR A 1 329 ? 18.072 -24.544 0.947 1.00 95.19 329 TYR A CA 1
ATOM 2584 C C . TYR A 1 329 ? 16.722 -23.938 1.339 1.00 95.19 329 TYR A C 1
ATOM 2586 O O . TYR A 1 329 ? 16.446 -23.763 2.525 1.00 95.19 329 TYR A O 1
ATOM 2594 N N . ILE A 1 330 ? 15.913 -23.559 0.347 1.00 93.56 330 ILE A N 1
ATOM 2595 C CA . ILE A 1 330 ? 14.554 -23.036 0.508 1.00 93.56 330 ILE A CA 1
ATOM 2596 C C . ILE A 1 330 ? 13.676 -23.555 -0.635 1.00 93.56 330 ILE A C 1
ATOM 2598 O O . ILE A 1 330 ? 14.172 -23.822 -1.728 1.00 93.56 330 ILE A O 1
ATOM 2602 N N . HIS A 1 331 ? 12.365 -23.627 -0.414 1.00 90.50 331 HIS A N 1
ATOM 2603 C CA . HIS A 1 331 ? 11.395 -24.023 -1.437 1.00 90.50 331 HIS A CA 1
ATOM 2604 C C . HIS A 1 331 ? 10.372 -22.913 -1.680 1.00 90.50 331 HIS A C 1
ATOM 2606 O O . HIS A 1 331 ? 9.947 -22.223 -0.752 1.00 90.50 331 HIS A O 1
ATOM 2612 N N . ARG A 1 332 ? 9.960 -22.755 -2.943 1.00 87.50 332 ARG A N 1
ATOM 2613 C CA . ARG A 1 332 ? 8.868 -21.862 -3.340 1.00 87.50 332 ARG A CA 1
ATOM 2614 C C . ARG A 1 332 ? 7.576 -22.675 -3.423 1.00 87.50 332 ARG A C 1
ATOM 2616 O O . ARG A 1 332 ? 7.388 -23.422 -4.381 1.00 87.50 332 ARG A O 1
ATOM 2623 N N . ASN A 1 333 ? 6.693 -22.507 -2.442 1.00 80.56 333 ASN A N 1
ATOM 2624 C CA . ASN A 1 333 ? 5.355 -23.101 -2.468 1.00 80.56 333 ASN A CA 1
ATOM 2625 C C . ASN A 1 333 ? 4.415 -22.173 -3.250 1.00 80.56 333 ASN A C 1
ATOM 2627 O O . ASN A 1 333 ? 4.330 -20.987 -2.928 1.00 80.56 333 ASN A O 1
ATOM 2631 N N . LYS A 1 334 ? 3.793 -22.698 -4.312 1.00 58.31 334 LYS A N 1
ATOM 2632 C CA . LYS A 1 334 ? 2.852 -21.963 -5.170 1.00 58.31 334 LYS A CA 1
ATOM 2633 C C . LYS A 1 334 ? 1.437 -21.995 -4.623 1.00 58.31 334 LYS A C 1
ATOM 2635 O O . LYS A 1 334 ? 1.048 -23.066 -4.108 1.00 58.31 334 LYS A O 1
#